Protein AF-0000000067838081 (afdb_homodimer)

Nearest PDB structures (foldseek):
  6z0c-assembly1_A  TM=3.144E-01  e=9.910E+00  Escherichia coli
  6z0c-assembly1_A  TM=3.083E-01  e=7.771E+00  Escherichia coli

Secondary structure (DSSP, 8-state):
--HIIIIIHHHHHHHHHHTHHHHHHHHHHHTHHHHHHHHHTSSSS-HHHHHHHHHHHHHHHHHHHHH-TTHHHHHHHHHHHHHHHHHHH--GGGSTTTTSTT-TTHHHHHHHHHHHHHHHHHHHHHTTSS--/--HIIIIIHHHHHHHHHHTHHHHHHHHHHHTHHHHHHHHTTSSSS-HHHHHHHHHHHHHHHHHHHHH-TTHHHHHHHHHHHHHHHHHHH--GGGSTTTTSTT-TTHHHHHHHHHHHHHHHHHHHHHTTSS--

InterPro domains:
  IPR032808 DoxX family [PF07681] (10-91)

Sequence (264 aa):
MDWLITEGLPLLARVSLVILFPFSALDKIVNWSSALAQAKSSFLPGGPVLLLLAILVEVVTPICIVTGWQDRPAAFVLAGFCVITAILYHRFWLYPRFFFADSEGRPHLWDFLKNFGLAGGLLLIVLGSGAPMDWLITEGLPLLARVSLVILFPFSALDKIVNWSSALAQAKSSFLPGGPVLLLLAILVEVVTPICIVTGWQDRPAAFVLAGFCVITAILYHRFWLYPRFFFADSEGRPHLWDFLKNFGLAGGLLLIVLGSGAP

Foldseek 3Di:
DPCCVPPVVLLVLLCVLQVVLQVVLVCCVVVVVVQLVQLPQFPDPDSPVVNVVSSVLSPPLSVCCNVVPVNLVSLQVLLVVLQVCLVGRLPLVVFPPCPDPPGPSVVSVVSSVVSNVSSVSSVCVNVVVRDD/DPCCVQPVVLLVLLCVLQVVLQVVLVCCVVVVVVQLVQLPQFPDPDSPVVNVVSSVLSPPLSVCCNVVPCNLVSLVVLLVVLQVCLVGRLPLVVFPPCPDPPGPSVVSVVSSVVSNVSSVSSVCVNVPPRDD

Organism: NCBI:txid111831

Solvent-accessible surface area (backbone atoms only — not comparable to full-atom values): 12833 Å² total; per-residue (Å²): 128,61,60,53,67,65,46,46,49,50,48,49,18,44,41,32,42,38,54,46,35,47,53,50,31,50,43,40,64,76,40,38,70,63,42,41,53,55,35,50,68,30,93,56,83,54,22,68,58,52,47,52,50,49,35,48,52,29,50,50,28,41,54,23,42,62,70,57,55,64,23,38,65,27,23,47,51,52,21,49,48,30,48,50,50,22,64,52,72,22,57,22,86,79,30,91,51,27,83,42,89,91,31,87,16,26,62,23,42,53,50,26,37,47,24,35,16,46,22,11,27,25,42,33,41,47,72,52,18,54,66,122,129,61,60,53,68,70,46,46,47,48,48,50,20,45,41,32,42,36,55,46,34,47,52,49,30,49,43,40,65,75,40,38,69,62,42,42,53,54,36,51,67,28,94,56,82,54,22,68,59,53,47,51,48,49,35,48,51,30,49,50,29,43,53,23,42,61,70,57,54,62,23,39,65,26,24,48,52,51,22,49,48,29,48,50,50,22,66,53,74,22,57,22,87,81,30,92,51,27,83,42,87,92,31,87,15,26,63,23,43,52,51,26,36,48,24,36,15,43,22,10,28,26,41,32,42,47,72,52,22,54,70,127

pLDDT: mean 91.52, std 10.52, range [36.28, 98.81]

Structure (mmCIF, N/CA/C/O backbone):
data_AF-0000000067838081-model_v1
#
loop_
_entity.id
_entity.type
_entity.pdbx_description
1 polymer 'DoxX family protein'
#
loop_
_atom_site.group_PDB
_atom_site.id
_atom_site.type_symbol
_atom_site.label_atom_id
_atom_site.label_alt_id
_atom_site.label_comp_id
_atom_site.label_asym_id
_atom_site.label_entity_id
_atom_site.label_seq_id
_atom_site.pdbx_PDB_ins_code
_atom_site.Cartn_x
_atom_site.Cartn_y
_atom_site.Cartn_z
_atom_site.occupancy
_atom_site.B_iso_or_equiv
_atom_site.auth_seq_id
_atom_site.auth_comp_id
_atom_site.auth_asym_id
_atom_site.auth_atom_id
_atom_site.pdbx_PDB_model_num
ATOM 1 N N . MET A 1 1 ? -11.109 18.016 23.531 1 55.81 1 MET A N 1
ATOM 2 C CA . MET A 1 1 ? -10.836 17.438 22.219 1 55.81 1 MET A CA 1
ATOM 3 C C . MET A 1 1 ? -10.766 15.922 22.297 1 55.81 1 MET A C 1
ATOM 5 O O . MET A 1 1 ? -10.227 15.367 23.25 1 55.81 1 MET A O 1
ATOM 9 N N . ASP A 1 2 ? -11.688 15.141 21.594 1 79.94 2 ASP A N 1
ATOM 10 C CA . ASP A 1 2 ? -11.906 13.703 21.688 1 79.94 2 ASP A CA 1
ATOM 11 C C . ASP A 1 2 ? -10.617 12.93 21.422 1 79.94 2 ASP A C 1
ATOM 13 O O . ASP A 1 2 ? -9.938 13.18 20.422 1 79.94 2 ASP A O 1
ATOM 17 N N . TRP A 1 3 ? -10.102 12.508 22.641 1 87.19 3 TRP A N 1
ATOM 18 C CA . TRP A 1 3 ? -8.867 11.727 22.641 1 87.19 3 TRP A CA 1
ATOM 19 C C . TRP A 1 3 ? -8.789 10.82 21.422 1 87.19 3 TRP A C 1
ATOM 21 O O . TRP A 1 3 ? -7.699 10.547 20.922 1 87.19 3 TRP A O 1
ATOM 31 N N . LEU A 1 4 ? -9.883 10.398 20.984 1 82.94 4 LEU A N 1
ATOM 32 C CA . LEU A 1 4 ? -9.938 9.484 19.859 1 82.94 4 LEU A CA 1
ATOM 33 C C . LEU A 1 4 ? -9.445 10.164 18.578 1 82.94 4 LEU A C 1
ATOM 35 O O . LEU A 1 4 ? -8.68 9.578 17.812 1 82.94 4 LEU A O 1
ATOM 39 N N . ILE A 1 5 ? -9.781 11.375 18.406 1 81.62 5 ILE A N 1
ATOM 40 C CA . ILE A 1 5 ? -9.477 12.055 17.156 1 81.62 5 ILE A CA 1
ATOM 41 C C . ILE A 1 5 ? -8.07 12.641 17.219 1 81.62 5 ILE A C 1
ATOM 43 O O . ILE A 1 5 ? -7.352 12.648 16.219 1 81.62 5 ILE A O 1
ATOM 47 N N . THR A 1 6 ? -7.672 12.953 18.375 1 85.06 6 THR A N 1
ATOM 48 C CA . THR A 1 6 ? -6.41 13.68 18.469 1 85.06 6 THR A CA 1
ATOM 49 C C . THR A 1 6 ? -5.242 12.711 18.641 1 85.06 6 THR A C 1
ATOM 51 O O . THR A 1 6 ? -4.117 13.016 18.25 1 85.06 6 THR A O 1
ATOM 54 N N . GLU A 1 7 ? -5.543 11.625 19.172 1 88.5 7 GLU A N 1
ATOM 55 C CA . GLU A 1 7 ? -4.457 10.695 19.453 1 88.5 7 GLU A CA 1
ATOM 56 C C . GLU A 1 7 ? -4.73 9.328 18.828 1 88.5 7 GLU A C 1
ATOM 58 O O . GLU A 1 7 ? -3.869 8.766 18.156 1 88.5 7 GLU A O 1
ATOM 63 N N . GLY A 1 8 ? -5.844 8.828 19.078 1 92.62 8 GLY A N 1
ATOM 64 C CA . GLY A 1 8 ? -6.188 7.48 18.672 1 92.62 8 GLY A CA 1
ATOM 65 C C . GLY A 1 8 ? -6.137 7.285 17.156 1 92.62 8 GLY A C 1
ATOM 66 O O . GLY A 1 8 ? -5.465 6.375 16.672 1 92.62 8 GLY A O 1
ATOM 67 N N . LEU A 1 9 ? -6.777 8.141 16.406 1 92.5 9 LEU A N 1
ATOM 68 C CA . LEU A 1 9 ? -6.883 7.988 14.961 1 92.5 9 LEU A CA 1
ATOM 69 C C . LEU A 1 9 ? -5.531 8.203 14.289 1 92.5 9 LEU A C 1
ATOM 71 O O . LEU A 1 9 ? -5.152 7.449 13.391 1 92.5 9 LEU A O 1
ATOM 75 N N . PRO A 1 10 ? -4.785 9.227 14.75 1 93.06 10 PRO A N 1
ATOM 76 C CA . PRO A 1 10 ? -3.443 9.359 14.18 1 93.06 10 PRO A CA 1
ATOM 77 C C . PRO A 1 10 ? -2.566 8.133 14.445 1 93.06 10 PRO A C 1
ATOM 79 O O . PRO A 1 10 ? -1.821 7.703 13.555 1 93.06 10 PRO A O 1
ATOM 82 N N . LEU A 1 11 ? -2.703 7.617 15.594 1 94.69 11 LEU A N 1
ATOM 83 C CA . LEU A 1 11 ? -1.933 6.422 15.914 1 94.69 11 LEU A CA 1
ATOM 84 C C . LEU A 1 11 ? -2.383 5.242 15.062 1 94.69 11 LEU A C 1
ATOM 86 O O . LEU A 1 11 ? -1.552 4.48 14.562 1 94.69 11 LEU A O 1
ATOM 90 N N . LEU A 1 12 ? -3.631 5.117 14.938 1 96.12 12 LEU A N 1
ATOM 91 C CA . LEU A 1 12 ? -4.168 4.055 14.094 1 96.12 12 LEU A CA 1
ATOM 92 C C . LEU A 1 12 ? -3.67 4.191 12.656 1 96.12 12 LEU A C 1
ATOM 94 O O . LEU A 1 12 ? -3.32 3.195 12.023 1 96.12 12 LEU A O 1
ATOM 98 N N . ALA A 1 13 ? -3.637 5.375 12.156 1 96.56 13 ALA A N 1
ATOM 99 C CA . ALA A 1 13 ? -3.166 5.629 10.797 1 96.56 13 ALA A CA 1
ATOM 100 C C . ALA A 1 13 ? -1.699 5.238 10.641 1 96.56 13 ALA A C 1
ATOM 102 O O . ALA A 1 13 ? -1.331 4.562 9.68 1 96.56 13 ALA A O 1
ATOM 103 N N . ARG A 1 14 ? -0.942 5.602 11.594 1 97.06 14 ARG A N 1
ATOM 104 C CA . ARG A 1 14 ? 0.49 5.332 11.539 1 97.06 14 ARG A CA 1
ATOM 105 C C . ARG A 1 14 ? 0.767 3.834 11.648 1 97.06 14 ARG A C 1
ATOM 107 O O . ARG A 1 14 ? 1.566 3.287 10.891 1 97.06 14 ARG A O 1
ATOM 114 N N . VAL A 1 15 ? 0.106 3.174 12.57 1 97.81 15 VAL A N 1
ATOM 115 C CA . VAL A 1 15 ? 0.3 1.738 12.758 1 97.81 15 VAL A CA 1
ATOM 116 C C . VAL A 1 15 ? -0.139 0.994 11.5 1 97.81 15 VAL A C 1
ATOM 118 O O . VAL A 1 15 ? 0.576 0.117 11.008 1 97.81 15 VAL A O 1
ATOM 121 N N . SER A 1 16 ? -1.297 1.344 11.023 1 98 16 SER A N 1
ATOM 122 C CA . SER A 1 16 ? -1.803 0.704 9.812 1 98 16 SER A CA 1
ATOM 123 C C . SER A 1 16 ? -0.836 0.883 8.648 1 98 16 SER A C 1
ATOM 125 O O . SER A 1 16 ? -0.593 -0.056 7.887 1 98 16 SER A O 1
ATOM 127 N N . LEU A 1 17 ? -0.275 2.023 8.516 1 97.94 17 LEU A N 1
ATOM 128 C CA . LEU A 1 17 ? 0.592 2.377 7.395 1 97.94 17 LEU A CA 1
ATOM 129 C C . LEU A 1 17 ? 1.863 1.535 7.406 1 97.94 17 LEU A C 1
ATOM 131 O O . LEU A 1 17 ? 2.4 1.2 6.352 1 97.94 17 LEU A O 1
ATOM 135 N N . VAL A 1 18 ? 2.318 1.152 8.625 1 98.62 18 VAL A N 1
ATOM 136 C CA . VAL A 1 18 ? 3.668 0.598 8.625 1 98.62 18 VAL A CA 1
ATOM 137 C C . VAL A 1 18 ? 3.635 -0.843 9.133 1 98.62 18 VAL A C 1
ATOM 139 O O . VAL A 1 18 ? 4.668 -1.519 9.164 1 98.62 18 VAL A O 1
ATOM 142 N N . ILE A 1 19 ? 2.518 -1.409 9.492 1 97.44 19 ILE A N 1
ATOM 143 C CA . ILE A 1 19 ? 2.412 -2.697 10.172 1 97.44 19 ILE A CA 1
ATOM 144 C C . ILE A 1 19 ? 2.92 -3.807 9.25 1 97.44 19 ILE A C 1
ATOM 146 O O . ILE A 1 19 ? 3.387 -4.848 9.719 1 97.44 19 ILE A O 1
ATOM 150 N N . LEU A 1 20 ? 2.877 -3.662 7.953 1 97.19 20 LEU A N 1
ATOM 151 C CA . LEU A 1 20 ? 3.271 -4.719 7.027 1 97.19 20 LEU A CA 1
ATOM 152 C C . LEU A 1 20 ? 4.781 -4.934 7.062 1 97.19 20 LEU A C 1
ATOM 154 O O . LEU A 1 20 ? 5.266 -6.027 6.746 1 97.19 20 LEU A O 1
ATOM 158 N N . PHE A 1 21 ? 5.484 -3.926 7.453 1 98.5 21 PHE A N 1
ATOM 159 C CA . PHE A 1 21 ? 6.934 -3.979 7.285 1 98.5 21 PHE A CA 1
ATOM 160 C C . PHE A 1 21 ? 7.562 -4.922 8.305 1 98.5 21 PHE A C 1
ATOM 162 O O . PHE A 1 21 ? 8.406 -5.746 7.953 1 98.5 21 PHE A O 1
ATOM 169 N N . PRO A 1 22 ? 7.152 -4.883 9.602 1 97.69 22 PRO A N 1
ATOM 170 C CA . PRO A 1 22 ? 7.676 -5.906 10.508 1 97.69 22 PRO A CA 1
ATOM 171 C C . PRO A 1 22 ? 7.312 -7.324 10.07 1 97.69 22 PRO A C 1
ATOM 173 O O . PRO A 1 22 ? 8.094 -8.258 10.273 1 97.69 22 PRO A O 1
ATOM 176 N N . PHE A 1 23 ? 6.18 -7.574 9.508 1 95 23 PHE A N 1
ATOM 177 C CA . PHE A 1 23 ? 5.809 -8.883 8.977 1 95 23 PHE A CA 1
ATOM 178 C C . PHE A 1 23 ? 6.688 -9.25 7.785 1 95 23 PHE A C 1
ATOM 180 O O . PHE A 1 23 ? 7.051 -10.414 7.617 1 95 23 PHE A O 1
ATOM 187 N N . SER A 1 24 ? 6.938 -8.281 6.949 1 95.62 24 SER A N 1
ATOM 188 C CA . SER A 1 24 ? 7.836 -8.5 5.82 1 95.62 24 SER A CA 1
ATOM 189 C C . SER A 1 24 ? 9.227 -8.906 6.293 1 95.62 24 SER A C 1
ATOM 191 O O . SER A 1 24 ? 9.836 -9.812 5.727 1 95.62 24 SER A O 1
ATOM 193 N N . ALA A 1 25 ? 9.703 -8.219 7.305 1 97 25 ALA A N 1
ATOM 194 C CA . ALA A 1 25 ? 11 -8.57 7.875 1 97 25 ALA A CA 1
ATOM 195 C C . ALA A 1 25 ? 10.984 -10 8.422 1 97 25 ALA A C 1
ATOM 197 O O . ALA A 1 25 ? 11.914 -10.773 8.172 1 97 25 ALA A O 1
ATOM 198 N N . LEU A 1 26 ? 9.953 -10.328 9.156 1 94.81 26 LEU A N 1
ATOM 199 C CA . LEU A 1 26 ? 9.82 -11.68 9.695 1 94.81 26 LEU A CA 1
ATOM 200 C C . LEU A 1 26 ? 9.781 -12.711 8.57 1 94.81 26 LEU A C 1
ATOM 202 O O . LEU A 1 26 ? 10.398 -13.773 8.672 1 94.81 26 LEU A O 1
ATOM 206 N N . ASP A 1 27 ? 9.07 -12.406 7.535 1 93.5 27 ASP A N 1
ATOM 207 C CA . ASP A 1 27 ? 8.977 -13.297 6.379 1 93.5 27 ASP A CA 1
ATOM 208 C C . ASP A 1 27 ? 10.352 -13.539 5.762 1 93.5 27 ASP A C 1
ATOM 210 O O . ASP A 1 27 ? 10.664 -14.656 5.344 1 93.5 27 ASP A O 1
ATOM 214 N N . LYS A 1 28 ? 11.148 -12.508 5.664 1 94.62 28 LYS A N 1
ATOM 215 C CA . LYS A 1 28 ? 12.492 -12.641 5.105 1 94.62 28 LYS A CA 1
ATOM 216 C C . LYS A 1 28 ? 13.359 -13.547 5.973 1 94.62 28 LYS A C 1
ATOM 218 O O . LYS A 1 28 ? 14.188 -14.297 5.457 1 94.62 28 LYS A O 1
ATOM 223 N N . ILE A 1 29 ? 13.062 -13.539 7.262 1 94.5 29 ILE A N 1
ATOM 224 C CA . ILE A 1 29 ? 13.836 -14.352 8.188 1 94.5 29 ILE A CA 1
ATOM 225 C C . ILE A 1 29 ? 13.375 -15.805 8.109 1 94.5 29 ILE A C 1
ATOM 227 O O . ILE A 1 29 ? 14.203 -16.719 8.047 1 94.5 29 ILE A O 1
ATOM 231 N N . VAL A 1 30 ? 12.094 -16 8.031 1 91.31 30 VAL A N 1
ATOM 232 C CA . VAL A 1 30 ? 11.516 -17.344 8.023 1 91.31 30 VAL A CA 1
ATOM 233 C C . VAL A 1 30 ? 11.734 -18 6.66 1 91.31 30 VAL A C 1
ATOM 235 O O . VAL A 1 30 ? 12 -19.203 6.57 1 91.31 30 VAL A O 1
ATOM 238 N N . ASN A 1 31 ? 11.547 -17.25 5.633 1 92.56 31 ASN A N 1
ATOM 239 C CA . ASN A 1 31 ? 11.742 -17.703 4.262 1 92.56 31 ASN A CA 1
ATOM 240 C C . ASN A 1 31 ? 13.031 -17.141 3.658 1 92.56 31 ASN A C 1
ATOM 242 O O . ASN A 1 31 ? 13.008 -16.578 2.564 1 92.56 31 ASN A O 1
ATOM 246 N N . TRP A 1 32 ? 14.086 -17.469 4.289 1 93.75 32 TRP A N 1
ATOM 247 C CA . TRP A 1 32 ? 15.391 -16.875 3.992 1 93.75 32 TRP A CA 1
ATOM 248 C C . TRP A 1 32 ? 15.828 -17.203 2.568 1 93.75 32 TRP A C 1
ATOM 250 O O . TRP A 1 32 ? 16.281 -16.312 1.837 1 93.75 32 TRP A O 1
ATOM 260 N N . SER A 1 33 ? 15.68 -18.469 2.186 1 93.44 33 SER A N 1
ATOM 261 C CA . SER A 1 33 ? 16.156 -18.906 0.874 1 93.44 33 SER A CA 1
ATOM 262 C C . SER A 1 33 ? 15.438 -18.156 -0.245 1 93.44 33 SER A C 1
ATOM 264 O O . SER A 1 33 ? 16.062 -17.688 -1.193 1 93.44 33 SER A O 1
ATOM 266 N N . SER A 1 34 ? 14.164 -18.047 -0.096 1 91.81 34 SER A N 1
ATOM 267 C CA . SER A 1 34 ? 13.391 -17.328 -1.092 1 91.81 34 SER A CA 1
ATOM 268 C C . SER A 1 34 ? 13.727 -15.836 -1.081 1 91.81 34 SER A C 1
ATOM 270 O O . SER A 1 34 ? 13.844 -15.211 -2.137 1 91.81 34 SER A O 1
ATOM 272 N N . ALA A 1 35 ? 13.898 -15.273 0.072 1 93.12 35 ALA A N 1
ATOM 273 C CA . ALA A 1 35 ? 14.25 -13.859 0.205 1 93.12 35 ALA A CA 1
ATOM 274 C C . ALA A 1 35 ? 15.633 -13.586 -0.387 1 93.12 35 ALA A C 1
ATOM 276 O O . ALA A 1 35 ? 15.828 -12.578 -1.066 1 93.12 35 ALA A O 1
ATOM 277 N N . LEU A 1 36 ? 16.469 -14.516 -0.098 1 94.56 36 LEU A N 1
ATOM 278 C CA . LEU A 1 36 ? 17.812 -14.367 -0.623 1 94.56 36 LEU A CA 1
ATOM 279 C C . LEU A 1 36 ? 17.828 -14.445 -2.146 1 94.56 36 LEU A C 1
ATOM 281 O O . LEU A 1 36 ? 18.547 -13.695 -2.807 1 94.56 36 LEU A O 1
ATOM 285 N N . ALA A 1 37 ? 17.094 -15.336 -2.699 1 93.38 37 ALA A N 1
ATOM 286 C CA . ALA A 1 37 ? 16.984 -15.445 -4.152 1 93.38 37 ALA A CA 1
ATOM 287 C C . ALA A 1 37 ? 16.469 -14.141 -4.762 1 93.38 37 ALA A C 1
ATOM 289 O O . ALA A 1 37 ? 16.969 -13.695 -5.797 1 93.38 37 ALA A O 1
ATOM 290 N N . GLN A 1 38 ? 15.508 -13.555 -4.145 1 90.94 38 GLN A N 1
ATOM 291 C CA . GLN A 1 38 ? 14.992 -12.281 -4.625 1 90.94 38 GLN A CA 1
ATOM 292 C C . GLN A 1 38 ? 16.047 -11.188 -4.516 1 90.94 38 GLN A C 1
ATOM 294 O O . GLN A 1 38 ? 16.234 -10.391 -5.441 1 90.94 38 GLN A O 1
ATOM 299 N N . ALA A 1 39 ? 16.719 -11.117 -3.439 1 93.25 39 ALA A N 1
ATOM 300 C CA . ALA A 1 39 ? 17.75 -10.109 -3.236 1 93.25 39 ALA A CA 1
ATOM 301 C C . ALA A 1 39 ? 18.844 -10.227 -4.293 1 93.25 39 ALA A C 1
ATOM 303 O O . ALA A 1 39 ? 19.406 -9.211 -4.734 1 93.25 39 ALA A O 1
ATOM 304 N N . LYS A 1 40 ? 19.062 -11.391 -4.703 1 93.44 40 LYS A N 1
ATOM 305 C CA . LYS A 1 40 ? 20.125 -11.648 -5.676 1 93.44 40 LYS A CA 1
ATOM 306 C C . LYS A 1 40 ? 19.641 -11.383 -7.098 1 93.44 40 LYS A C 1
ATOM 308 O O . LYS A 1 40 ? 20.438 -11.352 -8.039 1 93.44 40 LYS A O 1
ATOM 313 N N . SER A 1 41 ? 18.375 -11.203 -7.211 1 90.06 41 SER A N 1
ATOM 314 C CA . SER A 1 41 ? 17.812 -11.086 -8.547 1 90.06 41 SER A CA 1
ATOM 315 C C . SER A 1 41 ? 17.984 -9.68 -9.102 1 90.06 41 SER A C 1
ATOM 317 O O . SER A 1 41 ? 17.766 -9.438 -10.297 1 90.06 41 SER A O 1
ATOM 319 N N . SER A 1 42 ? 18.375 -8.766 -8.227 1 87.19 42 SER A N 1
ATOM 320 C CA . SER A 1 42 ? 18.562 -7.395 -8.688 1 87.19 42 SER A CA 1
ATOM 321 C C . SER A 1 42 ? 19.953 -7.191 -9.289 1 87.19 42 SER A C 1
ATOM 323 O O . SER A 1 42 ? 20.797 -8.086 -9.219 1 87.19 42 SER A O 1
ATOM 325 N N . PHE A 1 43 ? 20.125 -5.973 -9.891 1 86.19 43 PHE A N 1
ATOM 326 C CA . PHE A 1 43 ? 21.391 -5.668 -10.516 1 86.19 43 PHE A CA 1
ATOM 327 C C . PHE A 1 43 ? 22.422 -5.246 -9.477 1 86.19 43 PHE A C 1
ATOM 329 O O . PHE A 1 43 ? 23.625 -5.168 -9.773 1 86.19 43 PHE A O 1
ATOM 336 N N . LEU A 1 44 ? 21.969 -5.008 -8.281 1 88.94 44 LEU A N 1
ATOM 337 C CA . LEU A 1 44 ? 22.906 -4.629 -7.223 1 88.94 44 LEU A CA 1
ATOM 338 C C . LEU A 1 44 ? 23.578 -5.859 -6.637 1 88.94 44 LEU A C 1
ATOM 340 O O . LEU A 1 44 ? 22.922 -6.859 -6.344 1 88.94 44 LEU A O 1
ATOM 344 N N . PRO A 1 45 ? 24.891 -5.723 -6.508 1 88.62 45 PRO A N 1
ATOM 345 C CA . PRO A 1 45 ? 25.594 -6.844 -5.879 1 88.62 45 PRO A CA 1
ATOM 346 C C . PRO A 1 45 ? 25.391 -6.902 -4.367 1 88.62 45 PRO A C 1
ATOM 348 O O . PRO A 1 45 ? 24.906 -5.938 -3.771 1 88.62 45 PRO A O 1
ATOM 351 N N . GLY A 1 46 ? 25.609 -8.195 -3.781 1 90.5 46 GLY A N 1
ATOM 352 C CA . GLY A 1 46 ? 25.547 -8.344 -2.336 1 90.5 46 GLY A CA 1
ATOM 353 C C . GLY A 1 46 ? 24.156 -8.688 -1.829 1 90.5 46 GLY A C 1
ATOM 354 O O . GLY A 1 46 ? 23.641 -8.031 -0.925 1 90.5 46 GLY A O 1
ATOM 355 N N . GLY A 1 47 ? 23.641 -9.664 -2.291 1 89.81 47 GLY A N 1
ATOM 356 C CA . GLY A 1 47 ? 22.297 -10.102 -1.941 1 89.81 47 GLY A CA 1
ATOM 357 C C . GLY A 1 47 ? 22.078 -10.219 -0.444 1 89.81 47 GLY A C 1
ATOM 358 O O . GLY A 1 47 ? 21.141 -9.633 0.101 1 89.81 47 GLY A O 1
ATOM 359 N N . PRO A 1 48 ? 23.047 -10.82 0.24 1 92 48 PRO A N 1
ATOM 360 C CA . PRO A 1 48 ? 22.859 -10.984 1.684 1 92 48 PRO A CA 1
ATOM 361 C C . PRO A 1 48 ? 22.875 -9.656 2.436 1 92 48 PRO A C 1
ATOM 363 O O . PRO A 1 48 ? 22.094 -9.461 3.369 1 92 48 PRO A O 1
ATOM 366 N N . VAL A 1 49 ? 23.75 -8.805 2.006 1 94.38 49 VAL A N 1
ATOM 367 C CA . VAL A 1 49 ? 23.844 -7.5 2.66 1 94.38 49 VAL A CA 1
ATOM 368 C C . VAL A 1 49 ? 22.562 -6.699 2.406 1 94.38 49 VAL A C 1
ATOM 370 O O . VAL A 1 49 ? 22.031 -6.066 3.318 1 94.38 49 VAL A O 1
ATOM 373 N N . LEU A 1 50 ? 22.094 -6.762 1.178 1 95.31 50 LEU A N 1
ATOM 374 C CA . LEU A 1 50 ? 20.859 -6.07 0.837 1 95.31 50 LEU A CA 1
ATOM 375 C C . LEU A 1 50 ? 19.688 -6.605 1.661 1 95.31 50 LEU A C 1
ATOM 377 O O . LEU A 1 50 ? 18.844 -5.836 2.113 1 95.31 50 LEU A O 1
ATOM 381 N N . LEU A 1 51 ? 19.688 -7.871 1.778 1 96.25 51 LEU A N 1
ATOM 382 C CA . LEU A 1 51 ? 18.625 -8.516 2.535 1 96.25 51 LEU A CA 1
ATOM 383 C C . LEU A 1 51 ? 18.672 -8.109 4.004 1 96.25 51 LEU A C 1
ATOM 385 O O . LEU A 1 51 ? 17.641 -7.785 4.594 1 96.25 51 LEU A O 1
ATOM 389 N N . LEU A 1 52 ? 19.844 -8.031 4.621 1 96.94 52 LEU A N 1
ATOM 390 C CA . LEU A 1 52 ? 20 -7.625 6.016 1 96.94 52 LEU A CA 1
ATOM 391 C C . LEU A 1 52 ? 19.609 -6.16 6.203 1 96.94 52 LEU A C 1
ATOM 393 O O . LEU A 1 52 ? 19 -5.797 7.207 1 96.94 52 LEU A O 1
ATOM 397 N N . LEU A 1 53 ? 20.016 -5.398 5.246 1 96.94 53 LEU A N 1
ATOM 398 C CA . LEU A 1 53 ? 19.656 -3.984 5.293 1 96.94 53 LEU A CA 1
ATOM 399 C C . LEU A 1 53 ? 18.141 -3.809 5.215 1 96.94 53 LEU A C 1
ATOM 401 O O . LEU A 1 53 ? 17.578 -2.961 5.906 1 96.94 53 LEU A O 1
ATOM 405 N N . ALA A 1 54 ? 17.547 -4.566 4.359 1 97.88 54 ALA A N 1
ATOM 406 C CA . ALA A 1 54 ? 16.094 -4.516 4.238 1 97.88 54 ALA A CA 1
ATOM 407 C C . ALA A 1 54 ? 15.43 -4.859 5.566 1 97.88 54 ALA A C 1
ATOM 409 O O . ALA A 1 54 ? 14.523 -4.148 6.012 1 97.88 54 ALA A O 1
ATOM 410 N N . ILE A 1 55 ? 15.867 -5.891 6.172 1 98.31 55 ILE A N 1
ATOM 411 C CA . ILE A 1 55 ? 15.305 -6.336 7.441 1 98.31 55 ILE A CA 1
ATOM 412 C C . ILE A 1 55 ? 15.477 -5.246 8.492 1 98.31 55 ILE A C 1
ATOM 414 O O . ILE A 1 55 ? 14.547 -4.93 9.234 1 98.31 55 ILE A O 1
ATOM 418 N N . LEU A 1 56 ? 16.625 -4.613 8.492 1 98.5 56 LEU A N 1
ATOM 419 C CA . LEU A 1 56 ? 16.906 -3.559 9.461 1 98.5 56 LEU A CA 1
ATOM 420 C C . LEU A 1 56 ? 15.969 -2.373 9.266 1 98.5 56 LEU A C 1
ATOM 422 O O . LEU A 1 56 ? 15.383 -1.877 10.227 1 98.5 56 LEU A O 1
ATOM 426 N N . VAL A 1 57 ? 15.828 -1.931 8.102 1 98.69 57 VAL A N 1
ATOM 427 C CA . VAL A 1 57 ? 14.977 -0.792 7.785 1 98.69 57 VAL A CA 1
ATOM 428 C C . VAL A 1 57 ? 13.531 -1.115 8.156 1 98.69 57 VAL A C 1
ATOM 430 O O . VAL A 1 57 ? 12.836 -0.288 8.75 1 98.69 57 VAL A O 1
ATOM 433 N N . GLU A 1 58 ? 13.164 -2.318 7.84 1 98.69 58 GLU A N 1
ATOM 434 C CA . GLU A 1 58 ? 11.773 -2.723 8.008 1 98.69 58 GLU A CA 1
ATOM 435 C C . GLU A 1 58 ? 11.422 -2.906 9.484 1 98.69 58 GLU A C 1
ATOM 437 O O . GLU A 1 58 ? 10.25 -2.9 9.852 1 98.69 58 GLU A O 1
ATOM 442 N N . VAL A 1 59 ? 12.383 -3.066 10.297 1 98.44 59 VAL A N 1
ATOM 443 C CA . VAL A 1 59 ? 12.133 -3.244 11.727 1 98.44 59 VAL A CA 1
ATOM 444 C C . VAL A 1 59 ? 12.273 -1.904 12.445 1 98.44 59 VAL A C 1
ATOM 446 O O . VAL A 1 59 ? 11.414 -1.532 13.25 1 98.44 59 VAL A O 1
ATOM 449 N N . VAL A 1 60 ? 13.188 -1.111 12.102 1 98.69 60 VAL A N 1
ATOM 450 C CA . VAL A 1 60 ? 13.562 0.08 12.852 1 98.69 60 VAL A CA 1
ATOM 451 C C . VAL A 1 60 ? 12.617 1.229 12.508 1 98.69 60 VAL A C 1
ATOM 453 O O . VAL A 1 60 ? 12.086 1.894 13.398 1 98.69 60 VAL A O 1
ATOM 456 N N . THR A 1 61 ? 12.414 1.415 11.258 1 98.75 61 THR A N 1
ATOM 457 C CA . THR A 1 61 ? 11.695 2.613 10.844 1 98.75 61 THR A CA 1
ATOM 458 C C . THR A 1 61 ? 10.25 2.562 11.32 1 98.75 61 THR A C 1
ATOM 460 O O . THR A 1 61 ? 9.703 3.568 11.781 1 98.75 61 THR A O 1
ATOM 463 N N . PRO A 1 62 ? 9.578 1.42 11.266 1 98.69 62 PRO A N 1
ATOM 464 C CA . PRO A 1 62 ? 8.211 1.39 11.781 1 98.69 62 PRO A CA 1
ATOM 465 C C . PRO A 1 62 ? 8.133 1.719 13.266 1 98.69 62 PRO A C 1
ATOM 467 O O . PRO A 1 62 ? 7.199 2.391 13.711 1 98.69 62 PRO A O 1
ATOM 470 N N . ILE A 1 63 ? 9.047 1.303 14.031 1 98.31 63 ILE A N 1
ATOM 471 C CA . ILE A 1 63 ? 9.094 1.602 15.461 1 98.31 63 ILE A CA 1
ATOM 472 C C . ILE A 1 63 ? 9.211 3.109 15.664 1 98.31 63 ILE A C 1
ATOM 474 O O . ILE A 1 63 ? 8.484 3.691 16.469 1 98.31 63 ILE A O 1
ATOM 478 N N . CYS A 1 64 ? 10.07 3.73 14.922 1 98.19 64 CYS A N 1
ATOM 479 C CA . CYS A 1 64 ? 10.25 5.176 15.008 1 98.19 64 CYS A CA 1
ATOM 480 C C . CYS A 1 64 ? 8.977 5.914 14.625 1 98.19 64 CYS A C 1
ATOM 482 O O . CYS A 1 64 ? 8.586 6.871 15.289 1 98.19 64 CYS A O 1
ATOM 484 N N . ILE A 1 65 ? 8.312 5.477 13.609 1 97.5 65 ILE A N 1
ATOM 485 C CA . ILE A 1 65 ? 7.141 6.148 13.07 1 97.5 65 ILE A CA 1
ATOM 486 C C . ILE A 1 65 ? 5.977 6.031 14.047 1 97.5 65 ILE A C 1
ATOM 488 O O . ILE A 1 65 ? 5.305 7.023 14.344 1 97.5 65 ILE A O 1
ATOM 492 N N . VAL A 1 66 ? 5.781 4.871 14.625 1 97.06 66 VAL A N 1
ATOM 493 C CA . VAL A 1 66 ? 4.648 4.637 15.516 1 97.06 66 VAL A CA 1
ATOM 494 C C . VAL A 1 66 ? 4.883 5.352 16.844 1 97.06 66 VAL A C 1
ATOM 496 O O . VAL A 1 66 ? 3.943 5.891 17.438 1 97.06 66 VAL A O 1
ATOM 499 N N . THR A 1 67 ? 6.133 5.457 17.312 1 96.19 67 THR A N 1
ATOM 500 C CA . THR A 1 67 ? 6.43 6.082 18.594 1 96.19 67 THR A CA 1
ATOM 501 C C . THR A 1 67 ? 6.539 7.594 18.453 1 96.19 67 THR A C 1
ATOM 503 O O . THR A 1 67 ? 6.504 8.328 19.438 1 96.19 67 THR A O 1
ATOM 506 N N . GLY A 1 68 ? 6.777 8.055 17.281 1 93.81 68 GLY A N 1
ATOM 507 C CA . GLY A 1 68 ? 6.922 9.477 17.047 1 93.81 68 GLY A CA 1
ATOM 508 C C . GLY A 1 68 ? 8.344 9.977 17.219 1 93.81 68 GLY A C 1
ATOM 509 O O . GLY A 1 68 ? 8.641 11.148 16.969 1 93.81 68 GLY A O 1
ATOM 510 N N . TRP A 1 69 ? 9.172 9.023 17.609 1 95.56 69 TRP A N 1
ATOM 511 C CA . TRP A 1 69 ? 10.586 9.375 17.734 1 95.56 69 TRP A CA 1
ATOM 512 C C . TRP A 1 69 ? 11.273 9.383 16.375 1 95.56 69 TRP A C 1
ATOM 514 O O . TRP A 1 69 ? 11.477 8.328 15.773 1 95.56 69 TRP A O 1
ATOM 524 N N . GLN A 1 70 ? 11.695 10.633 15.891 1 96.69 70 GLN A N 1
ATOM 525 C CA . GLN A 1 70 ? 12.32 10.812 14.586 1 96.69 70 GLN A CA 1
ATOM 526 C C . GLN A 1 70 ? 11.453 10.219 13.477 1 96.69 70 GLN A C 1
ATOM 528 O O . GLN A 1 70 ? 11.953 9.516 12.602 1 96.69 70 GLN A O 1
ATOM 533 N N . ASP A 1 71 ? 10.188 10.422 13.562 1 96.62 71 ASP A N 1
ATOM 534 C CA . ASP A 1 71 ? 9.234 9.805 12.641 1 96.62 71 ASP A CA 1
ATOM 535 C C . ASP A 1 71 ? 9.422 10.328 11.219 1 96.62 71 ASP A C 1
ATOM 537 O O . ASP A 1 71 ? 9.336 9.57 10.25 1 96.62 71 ASP A O 1
ATOM 541 N N . ARG A 1 72 ? 9.781 11.617 11.086 1 96.38 72 ARG A N 1
ATOM 542 C CA . ARG A 1 72 ? 9.875 12.18 9.742 1 96.38 72 ARG A CA 1
ATOM 543 C C . ARG A 1 72 ? 11.078 11.625 9 1 96.38 72 ARG A C 1
ATOM 545 O O . ARG A 1 72 ? 10.945 11.133 7.875 1 96.38 72 ARG A O 1
ATOM 552 N N . PRO A 1 73 ? 12.273 11.609 9.617 1 97.56 73 PRO A N 1
ATOM 553 C CA . PRO A 1 73 ? 13.398 10.977 8.93 1 97.56 73 PRO A CA 1
ATOM 554 C C . PRO A 1 73 ? 13.18 9.484 8.688 1 97.56 73 PRO A C 1
ATOM 556 O O . PRO A 1 73 ? 13.578 8.961 7.645 1 97.56 73 PRO A O 1
ATOM 559 N N . ALA A 1 74 ? 12.594 8.797 9.609 1 98.38 74 ALA A N 1
ATOM 560 C CA . ALA A 1 74 ? 12.305 7.375 9.438 1 98.38 74 ALA A CA 1
ATOM 561 C C . ALA A 1 74 ? 11.344 7.148 8.273 1 98.38 74 ALA A C 1
ATOM 563 O O . ALA A 1 74 ? 11.539 6.234 7.469 1 98.38 74 ALA A O 1
ATOM 564 N N . ALA A 1 75 ? 10.359 7.988 8.211 1 98.44 75 ALA A N 1
ATOM 565 C CA . ALA A 1 75 ? 9.398 7.883 7.113 1 98.44 75 ALA A CA 1
ATOM 566 C C . ALA A 1 75 ? 10.078 8.148 5.773 1 98.44 75 ALA A C 1
ATOM 568 O O . ALA A 1 75 ? 9.75 7.504 4.77 1 98.44 75 ALA A O 1
ATOM 569 N N . PHE A 1 76 ? 10.961 9.062 5.746 1 98.06 76 PHE A N 1
ATOM 570 C CA . PHE A 1 76 ? 11.695 9.352 4.52 1 98.06 76 PHE A CA 1
ATOM 571 C C . PHE A 1 76 ? 12.508 8.141 4.074 1 98.06 76 PHE A C 1
ATOM 573 O O . PHE A 1 76 ? 12.492 7.77 2.9 1 98.06 76 PHE A O 1
ATOM 580 N N . VAL A 1 77 ? 13.164 7.508 4.98 1 98.75 77 VAL A N 1
ATOM 581 C CA . VAL A 1 77 ? 13.977 6.332 4.688 1 98.75 77 VAL A CA 1
ATOM 582 C C . VAL A 1 77 ? 13.086 5.191 4.199 1 98.75 77 VAL A C 1
ATOM 584 O O . VAL A 1 77 ? 13.391 4.547 3.189 1 98.75 77 VAL A O 1
ATOM 587 N N . LEU A 1 78 ? 12.008 4.957 4.875 1 98.81 78 LEU A N 1
ATOM 588 C CA . LEU A 1 78 ? 11.117 3.857 4.527 1 98.81 78 LEU A CA 1
ATOM 589 C C . LEU A 1 78 ? 10.438 4.113 3.186 1 98.81 78 LEU A C 1
ATOM 591 O O . LEU A 1 78 ? 10.227 3.182 2.404 1 98.81 78 LEU A O 1
ATOM 595 N N . ALA A 1 79 ? 10.109 5.398 2.934 1 98.62 79 ALA A N 1
ATOM 596 C CA . ALA A 1 79 ? 9.578 5.75 1.616 1 98.62 79 ALA A CA 1
ATOM 597 C C . ALA A 1 79 ? 10.594 5.449 0.52 1 98.62 79 ALA A C 1
ATOM 599 O O . ALA A 1 79 ? 10.25 4.871 -0.514 1 98.62 79 ALA A O 1
ATOM 600 N N . GLY A 1 80 ? 11.812 5.859 0.728 1 98.5 80 GLY A N 1
ATOM 601 C CA . GLY A 1 80 ? 12.883 5.539 -0.211 1 98.5 80 GLY A CA 1
ATOM 602 C C . GLY A 1 80 ? 13.055 4.047 -0.428 1 98.5 80 GLY A C 1
ATOM 603 O O . GLY A 1 80 ? 13.242 3.596 -1.56 1 98.5 80 GLY A O 1
ATOM 604 N N . PHE A 1 81 ? 12.977 3.316 0.682 1 98.38 81 PHE A N 1
ATOM 605 C CA . PHE A 1 81 ? 13.055 1.862 0.615 1 98.38 81 PHE A CA 1
ATOM 606 C C . PHE A 1 81 ? 11.969 1.307 -0.299 1 98.38 81 PHE A C 1
ATOM 608 O O . PHE A 1 81 ? 12.234 0.443 -1.137 1 98.38 81 PHE A O 1
ATOM 615 N N . CYS A 1 82 ? 10.734 1.779 -0.117 1 98.31 82 CYS A N 1
ATOM 616 C CA . CYS A 1 82 ? 9.617 1.324 -0.945 1 98.31 82 CYS A CA 1
ATOM 617 C C . CYS A 1 82 ? 9.883 1.613 -2.418 1 98.31 82 CYS A C 1
ATOM 619 O O . CYS A 1 82 ? 9.688 0.744 -3.27 1 98.31 82 CYS A O 1
ATOM 621 N N . VAL A 1 83 ? 10.398 2.773 -2.775 1 97.81 83 VAL A N 1
ATOM 622 C CA . VAL A 1 83 ? 10.641 3.176 -4.156 1 97.81 83 VAL A CA 1
ATOM 623 C C . VAL A 1 83 ? 11.789 2.355 -4.738 1 97.81 83 VAL A C 1
ATOM 625 O O . VAL A 1 83 ? 11.68 1.816 -5.84 1 97.81 83 VAL A O 1
ATOM 628 N N . ILE A 1 84 ? 12.828 2.205 -3.982 1 96.31 84 ILE A N 1
ATOM 629 C CA . ILE A 1 84 ? 14.016 1.493 -4.449 1 96.31 84 ILE A CA 1
ATOM 630 C C . ILE A 1 84 ? 13.672 0.024 -4.688 1 96.31 84 ILE A C 1
ATOM 632 O O . ILE A 1 84 ? 14.055 -0.552 -5.707 1 96.31 84 ILE A O 1
ATOM 636 N N . THR A 1 85 ? 12.953 -0.624 -3.73 1 96 85 THR A N 1
ATOM 637 C CA . THR A 1 85 ? 12.617 -2.033 -3.893 1 96 85 THR A CA 1
ATOM 638 C C . THR A 1 85 ? 11.672 -2.229 -5.074 1 96 85 THR A C 1
ATOM 640 O O . THR A 1 85 ? 11.742 -3.238 -5.773 1 96 85 THR A O 1
ATOM 643 N N . ALA A 1 86 ? 10.805 -1.259 -5.328 1 95.81 86 ALA A N 1
ATOM 644 C CA . ALA A 1 86 ? 9.938 -1.316 -6.504 1 95.81 86 ALA A CA 1
ATOM 645 C C . ALA A 1 86 ? 10.75 -1.339 -7.789 1 95.81 86 ALA A C 1
ATOM 647 O O . ALA A 1 86 ? 10.523 -2.178 -8.664 1 95.81 86 ALA A O 1
ATOM 648 N N . ILE A 1 87 ? 11.742 -0.528 -7.902 1 94.5 87 ILE A N 1
ATOM 649 C CA . ILE A 1 87 ? 12.531 -0.375 -9.117 1 94.5 87 ILE A CA 1
ATOM 650 C C . ILE A 1 87 ? 13.492 -1.558 -9.266 1 94.5 87 ILE A C 1
ATOM 652 O O . ILE A 1 87 ? 13.727 -2.039 -10.375 1 94.5 87 ILE A O 1
ATOM 656 N N . LEU A 1 88 ? 13.938 -2.072 -8.203 1 93.19 88 LEU A N 1
ATOM 657 C CA . LEU A 1 88 ? 14.945 -3.125 -8.258 1 93.19 88 LEU A CA 1
ATOM 658 C C . LEU A 1 88 ? 14.297 -4.488 -8.484 1 93.19 88 LEU A C 1
ATOM 660 O O . LEU A 1 88 ? 14.852 -5.332 -9.188 1 93.19 88 LEU A O 1
ATOM 664 N N . TYR A 1 89 ? 13.125 -4.699 -7.879 1 93.81 89 TYR A N 1
ATOM 665 C CA . TYR A 1 89 ? 12.656 -6.082 -7.809 1 93.81 89 TYR A CA 1
ATOM 666 C C . TYR A 1 89 ? 11.312 -6.238 -8.5 1 93.81 89 TYR A C 1
ATOM 668 O O . TYR A 1 89 ? 10.844 -7.359 -8.711 1 93.81 89 TYR A O 1
ATOM 676 N N . HIS A 1 90 ? 10.695 -5.16 -8.875 1 94.06 90 HIS A N 1
ATOM 677 C CA . HIS A 1 90 ? 9.367 -5.266 -9.461 1 94.06 90 HIS A CA 1
ATOM 678 C C . HIS A 1 90 ? 9.289 -4.492 -10.773 1 94.06 90 HIS A C 1
ATOM 680 O O . HIS A 1 90 ? 8.352 -3.711 -10.984 1 94.06 90 HIS A O 1
ATOM 686 N N . ARG A 1 91 ? 10.258 -4.816 -11.633 1 91.5 91 ARG A N 1
ATOM 687 C CA . ARG A 1 91 ? 10.32 -4.203 -12.953 1 91.5 91 ARG A CA 1
ATOM 688 C C . ARG A 1 91 ? 9.312 -4.836 -13.906 1 91.5 91 ARG A C 1
ATOM 690 O O . ARG A 1 91 ? 9.688 -5.512 -14.859 1 91.5 91 ARG A O 1
ATOM 697 N N . PHE A 1 92 ? 8.117 -4.426 -13.727 1 91.94 92 PHE A N 1
ATOM 698 C CA . PHE A 1 92 ? 7.023 -5.062 -14.453 1 91.94 92 PHE A CA 1
ATOM 699 C C . PHE A 1 92 ? 7.172 -4.836 -15.953 1 91.94 92 PHE A C 1
ATOM 701 O O . PHE A 1 92 ? 6.711 -5.648 -16.766 1 91.94 92 PHE A O 1
ATOM 708 N N . TRP A 1 93 ? 7.836 -3.807 -16.375 1 91.06 93 TRP A N 1
ATOM 709 C CA . TRP A 1 93 ? 7.961 -3.447 -17.781 1 91.06 93 TRP A CA 1
ATOM 710 C C . TRP A 1 93 ? 8.875 -4.422 -18.516 1 91.06 93 TRP A C 1
ATOM 712 O O . TRP A 1 93 ? 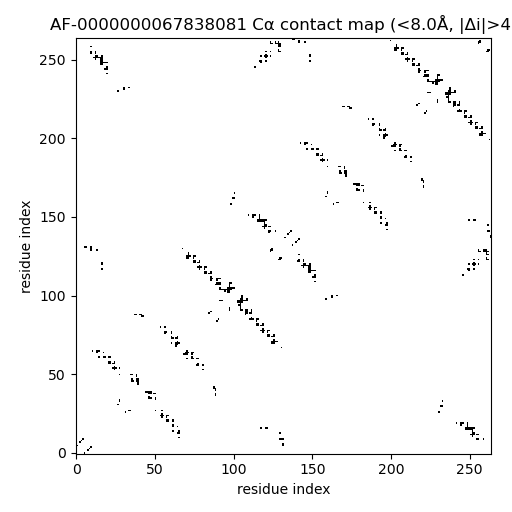8.961 -4.398 -19.75 1 91.06 93 TRP A O 1
ATOM 722 N N . LEU A 1 94 ? 9.516 -5.301 -17.875 1 90.12 94 LEU A N 1
ATOM 723 C CA . LEU A 1 94 ? 10.344 -6.324 -18.5 1 90.12 94 LEU A CA 1
ATOM 724 C C . LEU A 1 94 ? 9.516 -7.559 -18.844 1 90.12 94 LEU A C 1
ATOM 726 O O . LEU A 1 94 ? 10.016 -8.484 -19.5 1 90.12 94 LEU A O 1
ATOM 730 N N . TYR A 1 95 ? 8.188 -7.434 -18.453 1 88.94 95 TYR A N 1
ATOM 731 C CA . TYR A 1 95 ? 7.273 -8.531 -18.734 1 88.94 95 TYR A CA 1
ATOM 732 C C . TYR A 1 95 ? 6.207 -8.102 -19.75 1 88.94 95 TYR A C 1
ATOM 734 O O . TYR A 1 95 ? 5.277 -7.375 -19.391 1 88.94 95 TYR A O 1
ATOM 742 N N . PRO A 1 96 ? 6.238 -8.477 -20.969 1 80.56 96 PRO A N 1
ATOM 743 C CA . PRO A 1 96 ? 5.355 -8.008 -22.031 1 80.56 96 PRO A CA 1
ATOM 744 C C . PRO A 1 96 ? 3.875 -8.133 -21.672 1 80.56 96 PRO A C 1
ATOM 746 O O . PRO A 1 96 ? 3.057 -7.328 -22.125 1 80.56 96 PRO A O 1
ATOM 749 N N . ARG A 1 97 ? 3.404 -9.078 -20.953 1 82.88 97 ARG A N 1
ATOM 750 C CA . ARG A 1 97 ? 1.988 -9.281 -20.672 1 82.88 97 ARG A CA 1
ATOM 751 C C . ARG A 1 97 ? 1.67 -8.961 -19.219 1 82.88 97 ARG A C 1
ATOM 753 O O . ARG A 1 97 ? 0.848 -9.633 -18.594 1 82.88 97 ARG A O 1
ATOM 760 N N . PHE A 1 98 ? 2.1 -7.801 -18.844 1 82.38 98 PHE A N 1
ATOM 761 C CA . PHE A 1 98 ? 2.031 -7.535 -17.406 1 82.38 98 PHE A CA 1
ATOM 762 C C . PHE A 1 98 ? 0.615 -7.156 -17 1 82.38 98 PHE A C 1
ATOM 764 O O . PHE A 1 98 ? 0.279 -7.191 -15.812 1 82.38 98 PHE A O 1
ATOM 771 N N . PHE A 1 99 ? -0.237 -6.867 -17.953 1 79.25 99 PHE A N 1
ATOM 772 C CA . PHE A 1 99 ? -1.562 -6.391 -17.578 1 79.25 99 PHE A CA 1
ATOM 773 C C . PHE A 1 99 ? -2.596 -7.5 -17.703 1 79.25 99 PHE A C 1
ATOM 775 O O . PHE A 1 99 ? -3.75 -7.332 -17.312 1 79.25 99 PHE A O 1
ATOM 782 N N . PHE A 1 100 ? -2.197 -8.617 -18.219 1 78.5 100 PHE A N 1
ATOM 783 C CA . PHE A 1 100 ? -3.16 -9.695 -18.438 1 78.5 100 PHE A CA 1
ATOM 784 C C . PHE A 1 100 ? -3.146 -10.672 -17.281 1 78.5 100 PHE A C 1
ATOM 786 O O . PHE A 1 100 ? -2.102 -10.906 -16.656 1 78.5 100 PHE A O 1
ATOM 793 N N . ALA A 1 101 ? -4.336 -11.219 -17.094 1 74.69 101 ALA A N 1
ATOM 794 C CA . ALA A 1 101 ? -4.512 -12.141 -15.984 1 74.69 101 ALA A CA 1
ATOM 795 C C . ALA A 1 101 ? -3.564 -13.336 -16.109 1 74.69 101 ALA A C 1
ATOM 797 O O . ALA A 1 101 ? -3.295 -13.805 -17.219 1 74.69 101 ALA A O 1
ATOM 798 N N . ASP A 1 102 ? -2.955 -13.68 -14.953 1 76.38 102 ASP A N 1
ATOM 799 C CA . ASP A 1 102 ? -2.15 -14.883 -14.812 1 76.38 102 ASP A CA 1
ATOM 800 C C . ASP A 1 102 ? -0.78 -14.711 -15.461 1 76.38 102 ASP A C 1
ATOM 802 O O . ASP A 1 102 ? -0.084 -15.695 -15.734 1 76.38 102 ASP A O 1
ATOM 806 N N . SER A 1 103 ? -0.502 -13.492 -15.797 1 82.19 103 SER A N 1
ATOM 807 C CA . SER A 1 103 ? 0.834 -13.258 -16.328 1 82.19 103 SER A CA 1
ATOM 808 C C . SER A 1 103 ? 1.868 -13.164 -15.219 1 82.19 103 SER A C 1
ATOM 810 O O . SER A 1 103 ? 1.536 -12.805 -14.086 1 82.19 103 SER A O 1
ATOM 812 N N . GLU A 1 104 ? 3.086 -13.516 -15.539 1 84.38 104 GLU A N 1
ATOM 813 C CA . GLU A 1 104 ? 4.191 -13.43 -14.594 1 84.38 104 GLU A CA 1
ATOM 814 C C . GLU A 1 104 ? 4.461 -11.977 -14.195 1 84.38 104 GLU A C 1
ATOM 816 O O . GLU A 1 104 ? 4.938 -11.711 -13.094 1 84.38 104 GLU A O 1
ATOM 821 N N . GLY A 1 105 ? 4.105 -11.086 -15.047 1 88.75 105 GLY A N 1
ATOM 822 C CA . GLY A 1 105 ? 4.395 -9.68 -14.828 1 88.75 105 GLY A CA 1
ATOM 823 C C . GLY A 1 105 ? 3.35 -8.977 -13.984 1 88.75 105 GLY A C 1
ATOM 824 O O . GLY A 1 105 ? 3.617 -7.918 -13.406 1 88.75 105 GLY A O 1
ATOM 825 N N . ARG A 1 106 ? 2.248 -9.547 -13.859 1 87.69 106 ARG A N 1
ATOM 826 C CA . ARG A 1 106 ? 1.111 -8.906 -13.203 1 87.69 106 ARG A CA 1
ATOM 827 C C . ARG A 1 106 ? 1.385 -8.688 -11.719 1 87.69 106 ARG A C 1
ATOM 829 O O . ARG A 1 106 ? 1.172 -7.59 -11.203 1 87.69 106 ARG A O 1
ATOM 836 N N . PRO A 1 107 ? 1.916 -9.719 -11.07 1 87.81 107 PRO A N 1
ATOM 837 C CA . PRO A 1 107 ? 2.215 -9.469 -9.656 1 87.81 107 PRO A CA 1
ATOM 838 C C . PRO A 1 107 ? 3.246 -8.359 -9.461 1 87.81 107 PRO A C 1
ATOM 840 O O . PRO A 1 107 ? 3.186 -7.625 -8.477 1 87.81 107 PRO A O 1
ATOM 843 N N . HIS A 1 108 ? 4.137 -8.219 -10.391 1 91.19 108 HIS A N 1
ATOM 844 C CA . HIS A 1 108 ? 5.152 -7.18 -10.289 1 91.19 108 HIS A CA 1
ATOM 845 C C . HIS A 1 108 ? 4.543 -5.797 -10.484 1 91.19 108 HIS A C 1
ATOM 847 O O . HIS A 1 108 ? 4.953 -4.836 -9.828 1 91.19 108 HIS A O 1
ATOM 853 N N . LEU A 1 109 ? 3.605 -5.695 -11.398 1 91.25 109 LEU A N 1
ATOM 854 C CA . LEU A 1 109 ? 2.908 -4.426 -11.57 1 91.25 109 LEU A CA 1
ATOM 855 C C . LEU A 1 109 ? 2.227 -3.996 -10.281 1 91.25 109 LEU A C 1
ATOM 857 O O . LEU A 1 109 ? 2.402 -2.863 -9.828 1 91.25 109 LEU A O 1
ATOM 861 N N . TRP A 1 110 ? 1.522 -4.871 -9.672 1 91.19 110 TRP A N 1
ATOM 862 C CA . TRP A 1 110 ? 0.754 -4.543 -8.477 1 91.19 110 TRP A CA 1
ATOM 863 C C . TRP A 1 110 ? 1.678 -4.246 -7.301 1 91.19 110 TRP A C 1
ATOM 865 O O . TRP A 1 110 ? 1.443 -3.301 -6.539 1 91.19 110 TRP A O 1
ATOM 875 N N . ASP A 1 111 ? 2.719 -5.062 -7.16 1 92.5 111 ASP A N 1
ATOM 876 C CA . ASP A 1 111 ? 3.666 -4.789 -6.086 1 92.5 111 ASP A CA 1
ATOM 877 C C . ASP A 1 111 ? 4.355 -3.441 -6.285 1 92.5 111 ASP A C 1
ATOM 879 O O . ASP A 1 111 ? 4.602 -2.715 -5.32 1 92.5 111 ASP A O 1
ATOM 883 N N . PHE A 1 112 ? 4.695 -3.139 -7.559 1 94.81 112 PHE A N 1
ATOM 884 C CA . PHE A 1 112 ? 5.293 -1.851 -7.891 1 94.81 112 PHE A CA 1
ATOM 885 C C . PHE A 1 112 ? 4.379 -0.706 -7.473 1 94.81 112 PHE A C 1
ATOM 887 O O . PHE A 1 112 ? 4.801 0.206 -6.762 1 94.81 112 PHE A O 1
ATOM 894 N N . LEU A 1 113 ? 3.154 -0.833 -7.875 1 94.5 113 LEU A N 1
ATOM 895 C CA . LEU A 1 113 ? 2.191 0.226 -7.59 1 94.5 113 LEU A CA 1
ATOM 896 C C . LEU A 1 113 ? 1.909 0.315 -6.094 1 94.5 113 LEU A C 1
ATOM 898 O O . LEU A 1 113 ? 1.78 1.412 -5.547 1 94.5 113 LEU A O 1
ATOM 902 N N . LYS A 1 114 ? 1.83 -0.737 -5.43 1 95.12 114 LYS A N 1
ATOM 903 C CA . LYS A 1 114 ? 1.565 -0.745 -3.992 1 95.12 114 LYS A CA 1
ATOM 904 C C . LYS A 1 114 ? 2.719 -0.112 -3.219 1 95.12 114 LYS A C 1
ATOM 906 O O . LYS A 1 114 ? 2.496 0.625 -2.256 1 95.12 114 LYS A O 1
ATOM 911 N N . ASN A 1 115 ? 3.924 -0.387 -3.662 1 96.69 115 ASN A N 1
ATOM 912 C CA . ASN A 1 115 ? 5.078 0.254 -3.045 1 96.69 115 ASN A CA 1
ATOM 913 C C . ASN A 1 115 ? 5.027 1.771 -3.195 1 96.69 115 ASN A C 1
ATOM 915 O O . ASN A 1 115 ? 5.352 2.504 -2.26 1 96.69 115 ASN A O 1
ATOM 919 N N . PHE A 1 116 ? 4.625 2.205 -4.297 1 96 116 PHE A N 1
ATOM 920 C CA . PHE A 1 116 ? 4.484 3.643 -4.492 1 96 116 PHE A CA 1
ATOM 921 C C . PHE A 1 116 ? 3.357 4.199 -3.627 1 96 116 PHE A C 1
ATOM 923 O O . PHE A 1 116 ? 3.459 5.309 -3.105 1 96 116 PHE A O 1
ATOM 930 N N . GLY A 1 117 ? 2.27 3.43 -3.578 1 97.62 117 GLY A N 1
ATOM 931 C CA . GLY A 1 117 ? 1.197 3.83 -2.68 1 97.62 117 GLY A CA 1
ATOM 932 C C . GLY A 1 117 ? 1.654 4.004 -1.244 1 97.62 117 GLY A C 1
ATOM 933 O O . GLY A 1 117 ? 1.364 5.023 -0.614 1 97.62 117 GLY A O 1
ATOM 934 N N . LEU A 1 118 ? 2.387 3.029 -0.788 1 98.12 118 LEU A N 1
ATOM 935 C CA . LEU A 1 118 ? 2.91 3.102 0.572 1 98.12 118 LEU A CA 1
ATOM 936 C C . LEU A 1 118 ? 3.865 4.281 0.724 1 98.12 118 LEU A C 1
ATOM 938 O O . LEU A 1 118 ? 3.814 5.004 1.723 1 98.12 118 LEU A O 1
ATOM 942 N N . ALA A 1 119 ? 4.73 4.48 -0.285 1 98.5 119 ALA A N 1
ATOM 943 C CA . ALA A 1 119 ? 5.645 5.617 -0.269 1 98.5 119 ALA A CA 1
ATOM 944 C C . ALA A 1 119 ? 4.883 6.934 -0.159 1 98.5 119 ALA A C 1
ATOM 946 O O . ALA A 1 119 ? 5.316 7.852 0.542 1 98.5 119 ALA A O 1
ATOM 947 N N . GLY A 1 120 ? 3.791 7 -0.855 1 97.75 120 GLY A N 1
ATOM 948 C CA . GLY A 1 120 ? 2.969 8.195 -0.773 1 97.75 120 GLY A CA 1
ATOM 949 C C . GLY A 1 120 ? 2.463 8.477 0.629 1 97.75 120 GLY A C 1
ATOM 950 O O . GLY A 1 120 ? 2.543 9.609 1.107 1 97.75 120 GLY A O 1
ATOM 951 N N . GLY A 1 121 ? 1.942 7.445 1.254 1 97.62 121 GLY A N 1
ATOM 952 C CA . GLY A 1 121 ? 1.521 7.598 2.639 1 97.62 121 GLY A CA 1
ATOM 953 C C . GLY A 1 121 ? 2.65 8 3.566 1 97.62 121 GLY A C 1
ATOM 954 O O . GLY A 1 121 ? 2.465 8.844 4.449 1 97.62 121 GLY A O 1
ATOM 955 N N . LEU A 1 122 ? 3.768 7.434 3.365 1 97.94 122 LEU A N 1
ATOM 956 C CA . LEU A 1 122 ? 4.93 7.742 4.195 1 97.94 122 LEU A CA 1
ATOM 957 C C . LEU A 1 122 ? 5.398 9.172 3.959 1 97.94 122 LEU A C 1
ATOM 959 O O . LEU A 1 122 ? 5.832 9.852 4.895 1 97.94 122 LEU A O 1
ATOM 963 N N . LEU A 1 123 ? 5.336 9.672 2.771 1 96.81 123 LEU A N 1
ATOM 964 C CA . LEU A 1 123 ? 5.723 11.047 2.467 1 96.81 123 LEU A CA 1
ATOM 965 C C . LEU A 1 123 ? 4.805 12.039 3.172 1 96.81 123 LEU A C 1
ATOM 967 O O . LEU A 1 123 ? 5.238 13.133 3.541 1 96.81 123 LEU A O 1
ATOM 971 N N . LEU A 1 124 ? 3.586 11.633 3.387 1 95.25 124 LEU A N 1
ATOM 972 C CA . LEU A 1 124 ? 2.684 12.5 4.129 1 95.25 124 LEU A CA 1
ATOM 973 C C . LEU A 1 124 ? 3.156 12.672 5.57 1 95.25 124 LEU A C 1
ATOM 975 O O . LEU A 1 124 ? 2.984 13.734 6.164 1 95.25 124 LEU A O 1
ATOM 979 N N . ILE A 1 125 ? 3.734 11.609 6.082 1 95.31 125 ILE A N 1
ATOM 980 C CA . ILE A 1 125 ? 4.336 11.727 7.402 1 95.31 125 ILE A CA 1
ATOM 981 C C . ILE A 1 125 ? 5.52 12.695 7.348 1 95.31 125 ILE A C 1
ATOM 983 O O . ILE A 1 125 ? 5.68 13.539 8.227 1 95.31 125 ILE A O 1
ATOM 987 N N . VAL A 1 126 ? 6.324 12.555 6.324 1 95 126 VAL A N 1
ATOM 988 C CA . VAL A 1 126 ? 7.477 13.43 6.156 1 95 126 VAL A CA 1
ATOM 989 C C . VAL A 1 126 ? 7.023 14.891 6.137 1 95 126 VAL A C 1
ATOM 991 O O . VAL A 1 126 ? 7.66 15.758 6.738 1 95 126 VAL A O 1
ATOM 994 N N . LEU A 1 127 ? 5.938 15.133 5.5 1 91.62 127 LEU A N 1
ATOM 995 C CA . LEU A 1 127 ? 5.441 16.484 5.297 1 91.62 127 LEU A CA 1
ATOM 996 C C . LEU A 1 127 ? 4.691 16.984 6.527 1 91.62 127 LEU A C 1
ATOM 998 O O . LEU A 1 127 ? 4.328 18.156 6.609 1 91.62 127 LEU A O 1
ATOM 1002 N N . GLY A 1 128 ? 4.57 16.188 7.586 1 77.94 128 GLY A N 1
ATOM 1003 C CA . GLY A 1 128 ? 3.998 16.656 8.844 1 77.94 128 GLY A CA 1
ATOM 1004 C C . GLY A 1 128 ? 2.502 16.422 8.938 1 77.94 128 GLY A C 1
ATOM 1005 O O . GLY A 1 128 ? 1.822 17.062 9.742 1 77.94 128 GLY A O 1
ATOM 1006 N N . SER A 1 129 ? 1.904 15.789 7.895 1 53.56 129 SER A N 1
ATOM 1007 C CA . SER A 1 129 ? 0.458 15.617 7.996 1 53.56 129 SER A CA 1
ATOM 1008 C C . SER A 1 129 ? 0.087 14.719 9.172 1 53.56 129 SER A C 1
ATOM 1010 O O . SER A 1 129 ? -1.044 14.766 9.664 1 53.56 129 SER A O 1
ATOM 1012 N N . GLY A 1 130 ? 0.962 14.055 9.898 1 45.72 130 GLY A N 1
ATOM 1013 C CA . GLY A 1 130 ? 0.554 13.102 10.914 1 45.72 130 GLY A CA 1
ATOM 1014 C C . GLY A 1 130 ? 0.99 13.492 12.312 1 45.72 130 GLY A C 1
ATOM 1015 O O . GLY A 1 130 ? 0.868 12.703 13.25 1 45.72 130 GLY A O 1
ATOM 1016 N N . ALA A 1 131 ? 1.935 14.297 12.586 1 42.84 131 ALA A N 1
ATOM 1017 C CA . ALA A 1 131 ? 2.414 14.477 13.953 1 42.84 131 ALA A CA 1
ATOM 1018 C C . ALA A 1 131 ? 1.42 15.289 14.781 1 42.84 131 ALA A C 1
ATOM 1020 O O . ALA A 1 131 ? 0.769 16.203 14.266 1 42.84 131 ALA A O 1
ATOM 1021 N N . PRO A 1 132 ? 0.853 14.578 15.938 1 36.78 132 PRO A N 1
ATOM 1022 C CA . PRO A 1 132 ? 0.251 15.516 16.891 1 36.78 132 PRO A CA 1
ATOM 1023 C C . PRO A 1 132 ? 1.095 16.781 17.078 1 36.78 132 PRO A C 1
ATOM 1025 O O . PRO A 1 132 ? 2.309 16.75 16.875 1 36.78 132 PRO A O 1
ATOM 1028 N N . MET B 1 1 ? 8.938 30.344 -0.114 1 55.62 1 MET B N 1
ATOM 1029 C CA . MET B 1 1 ? 8.758 28.938 0.235 1 55.62 1 MET B CA 1
ATOM 1030 C C . MET B 1 1 ? 8.812 28.062 -1.01 1 55.62 1 MET B C 1
ATOM 1032 O O . MET B 1 1 ? 8.297 28.438 -2.062 1 55.62 1 MET B O 1
ATOM 1036 N N . ASP B 1 2 ? 9.828 27.094 -1.151 1 80 2 ASP B N 1
ATOM 1037 C CA . ASP B 1 2 ? 10.156 26.297 -2.324 1 80 2 ASP B CA 1
ATOM 1038 C C . ASP B 1 2 ? 8.945 25.5 -2.811 1 80 2 ASP B C 1
ATOM 1040 O O . ASP B 1 2 ? 8.281 24.828 -2.021 1 80 2 ASP B O 1
ATOM 1044 N N . TRP B 1 3 ? 8.398 26.156 -3.922 1 87.31 3 TRP B N 1
ATOM 1045 C CA . TRP B 1 3 ? 7.234 25.578 -4.582 1 87.31 3 TRP B CA 1
ATOM 1046 C C . TRP B 1 3 ? 7.273 24.047 -4.523 1 87.31 3 TRP B C 1
ATOM 1048 O O . TRP B 1 3 ? 6.23 23.406 -4.473 1 87.31 3 TRP B O 1
ATOM 1058 N N . LEU B 1 4 ? 8.422 23.547 -4.527 1 82.94 4 LEU B N 1
ATOM 1059 C CA . LEU B 1 4 ? 8.602 22.094 -4.523 1 82.94 4 LEU B CA 1
ATOM 1060 C C . LEU B 1 4 ? 8.102 21.5 -3.215 1 82.94 4 LEU B C 1
ATOM 1062 O O . LEU B 1 4 ? 7.426 20.469 -3.217 1 82.94 4 LEU B O 1
ATOM 1066 N N . ILE B 1 5 ? 8.336 22.156 -2.156 1 81.69 5 ILE B N 1
ATOM 1067 C CA . ILE B 1 5 ? 8.023 21.578 -0.851 1 81.69 5 ILE B CA 1
ATOM 1068 C C . ILE B 1 5 ? 6.566 21.875 -0.494 1 81.69 5 ILE B C 1
ATOM 1070 O O . ILE B 1 5 ? 5.891 21.047 0.113 1 81.69 5 ILE B O 1
ATOM 1074 N N . THR B 1 6 ? 6.105 22.938 -0.984 1 85.12 6 THR B N 1
ATOM 1075 C CA . THR B 1 6 ? 4.781 23.359 -0.537 1 85.12 6 THR B CA 1
ATOM 1076 C C . THR B 1 6 ? 3.697 22.781 -1.445 1 85.12 6 THR B C 1
ATOM 1078 O O . THR B 1 6 ? 2.566 22.562 -1.007 1 85.12 6 THR B O 1
ATOM 1081 N N . GLU B 1 7 ? 4.07 22.562 -2.605 1 88.44 7 GLU B N 1
ATOM 1082 C CA . GLU B 1 7 ? 3.055 22.094 -3.549 1 88.44 7 GLU B CA 1
ATOM 1083 C C . GLU B 1 7 ? 3.469 20.781 -4.211 1 88.44 7 GLU B C 1
ATOM 1085 O O . GLU B 1 7 ? 2.684 19.844 -4.266 1 88.44 7 GLU B O 1
ATOM 1090 N N . GLY B 1 8 ? 4.613 20.75 -4.703 1 92.88 8 GLY B N 1
ATOM 1091 C CA . GLY B 1 8 ? 5.086 19.609 -5.477 1 92.88 8 GLY B CA 1
ATOM 1092 C C . GLY B 1 8 ? 5.109 18.328 -4.684 1 92.88 8 GLY B C 1
ATOM 1093 O O . GLY B 1 8 ? 4.539 17.312 -5.113 1 92.88 8 GLY B O 1
ATOM 1094 N N . LEU B 1 9 ? 5.684 18.328 -3.516 1 92.62 9 LEU B N 1
ATOM 1095 C CA . LEU B 1 9 ? 5.855 17.125 -2.717 1 92.62 9 LEU B CA 1
ATOM 1096 C C . LEU B 1 9 ? 4.516 16.625 -2.188 1 92.62 9 LEU B C 1
ATOM 1098 O O . LEU B 1 9 ? 4.238 15.422 -2.225 1 92.62 9 LEU B O 1
ATOM 1102 N N . PRO B 1 10 ? 3.68 17.562 -1.721 1 93.06 10 PRO B N 1
ATOM 1103 C CA . PRO B 1 10 ? 2.354 17.078 -1.314 1 93.06 10 PRO B CA 1
ATOM 1104 C C . PRO B 1 10 ? 1.574 16.453 -2.467 1 93.06 10 PRO B C 1
ATOM 1106 O O . PRO B 1 10 ? 0.901 15.438 -2.277 1 93.06 10 PRO B O 1
ATOM 1109 N N . LEU B 1 11 ? 1.714 17.047 -3.584 1 94.69 11 LEU B N 1
ATOM 1110 C CA . LEU B 1 11 ? 1.036 16.484 -4.746 1 94.69 11 LEU B CA 1
ATOM 1111 C C . LEU B 1 11 ? 1.616 15.117 -5.109 1 94.69 11 LEU B C 1
ATOM 1113 O O . LEU B 1 11 ? 0.873 14.188 -5.426 1 94.69 11 LEU B O 1
ATOM 1117 N N . LEU B 1 12 ? 2.871 15.047 -5.074 1 96.19 12 LEU B N 1
ATOM 1118 C CA . LEU B 1 12 ? 3.529 13.781 -5.348 1 96.19 12 LEU B CA 1
ATOM 1119 C C . LEU B 1 12 ? 3.074 12.703 -4.363 1 96.19 12 LEU B C 1
ATOM 1121 O O . LEU B 1 12 ? 2.834 11.562 -4.75 1 96.19 12 LEU B O 1
ATOM 1125 N N . ALA B 1 13 ? 2.959 13.047 -3.129 1 96.62 13 ALA B N 1
ATOM 1126 C CA . ALA B 1 13 ? 2.521 12.109 -2.098 1 96.62 13 ALA B CA 1
ATOM 1127 C C . ALA B 1 13 ? 1.1 11.625 -2.365 1 96.62 13 ALA B C 1
ATOM 1129 O O . ALA B 1 13 ? 0.826 10.422 -2.305 1 96.62 13 ALA B O 1
ATOM 1130 N N . ARG B 1 14 ? 0.285 12.531 -2.715 1 97.06 14 ARG B N 1
ATOM 1131 C CA . ARG B 1 14 ? -1.115 12.195 -2.953 1 97.06 14 ARG B CA 1
ATOM 1132 C C . ARG B 1 14 ? -1.267 11.328 -4.195 1 97.06 14 ARG B C 1
ATOM 1134 O O . ARG B 1 14 ? -1.984 10.328 -4.172 1 97.06 14 ARG B O 1
ATOM 1141 N N . VAL B 1 15 ? -0.599 11.695 -5.258 1 97.81 15 VAL B N 1
ATOM 1142 C CA . VAL B 1 15 ? -0.677 10.93 -6.496 1 97.81 15 VAL B CA 1
ATOM 1143 C C . VAL B 1 15 ? -0.128 9.523 -6.266 1 97.81 15 VAL B C 1
ATOM 1145 O O . VAL B 1 15 ? -0.746 8.531 -6.672 1 97.81 15 VAL B O 1
ATOM 1148 N N . SER B 1 16 ? 1.018 9.469 -5.645 1 98.06 16 SER B N 1
ATOM 1149 C CA . SER B 1 16 ? 1.622 8.172 -5.359 1 98.06 16 SER B CA 1
ATOM 1150 C C . SER B 1 16 ? 0.69 7.293 -4.527 1 98.06 16 SER B C 1
ATOM 1152 O O . SER B 1 16 ? 0.56 6.094 -4.785 1 98.06 16 SER B O 1
ATOM 1154 N N . LEU B 1 17 ? 0.035 7.852 -3.59 1 97.94 17 LEU B N 1
ATOM 1155 C CA . LEU B 1 17 ? -0.815 7.133 -2.648 1 97.94 17 LEU B CA 1
ATOM 1156 C C . LEU B 1 17 ? -2.01 6.508 -3.363 1 97.94 17 LEU B C 1
ATOM 1158 O O . LEU B 1 17 ? -2.477 5.434 -2.98 1 97.94 17 LEU B O 1
ATOM 1162 N N . VAL B 1 18 ? -2.467 7.18 -4.445 1 98.62 18 VAL B N 1
ATOM 1163 C CA . VAL B 1 18 ? -3.764 6.719 -4.934 1 98.62 18 VAL B CA 1
ATOM 1164 C C . VAL B 1 18 ? -3.625 6.215 -6.367 1 98.62 18 VAL B C 1
ATOM 1166 O O . VAL B 1 18 ? -4.598 5.746 -6.965 1 98.62 18 VAL B O 1
ATOM 1169 N N . ILE B 1 19 ? -2.477 6.234 -6.98 1 97.44 19 ILE B N 1
ATOM 1170 C CA . ILE B 1 19 ? -2.283 5.965 -8.406 1 97.44 19 ILE B CA 1
ATOM 1171 C C . ILE B 1 19 ? -2.666 4.52 -8.711 1 97.44 19 ILE B C 1
ATOM 1173 O O . ILE B 1 19 ? -3.066 4.203 -9.836 1 97.44 19 ILE B O 1
ATOM 1177 N N . LEU B 1 20 ? -2.586 3.604 -7.781 1 97.25 20 LEU B N 1
ATOM 1178 C CA . LEU B 1 20 ? -2.854 2.193 -8.047 1 97.25 20 LEU B CA 1
ATOM 1179 C C . LEU B 1 20 ? -4.34 1.959 -8.297 1 97.25 20 LEU B C 1
ATOM 1181 O O . LEU B 1 20 ? -4.715 0.996 -8.969 1 97.25 20 LEU B O 1
ATOM 1185 N N . PHE B 1 21 ? -5.141 2.836 -7.793 1 98.5 21 PHE B N 1
ATOM 1186 C CA . PHE B 1 21 ? -6.57 2.551 -7.789 1 98.5 21 PHE B CA 1
ATOM 1187 C C . PHE B 1 21 ? -7.156 2.699 -9.188 1 98.5 21 PHE B C 1
ATOM 1189 O O . PHE B 1 21 ? -7.914 1.841 -9.641 1 98.5 21 PHE B O 1
ATOM 1196 N N . PRO B 1 22 ? -6.809 3.777 -9.953 1 97.69 22 PRO B N 1
ATOM 1197 C CA . PRO B 1 22 ? -7.285 3.797 -11.344 1 97.69 22 PRO B CA 1
ATOM 1198 C C . PRO B 1 22 ? -6.785 2.604 -12.156 1 97.69 22 PRO B C 1
ATOM 1200 O O . PRO B 1 22 ? -7.492 2.115 -13.039 1 97.69 22 PRO B O 1
ATOM 1203 N N . PHE B 1 23 ? -5.602 2.092 -11.945 1 95.12 23 PHE B N 1
ATOM 1204 C CA . PHE B 1 23 ? -5.102 0.896 -12.609 1 95.12 23 PHE B CA 1
ATOM 1205 C C . PHE B 1 23 ? -5.898 -0.332 -12.188 1 95.12 23 PHE B C 1
ATOM 1207 O O . PHE B 1 23 ? -6.152 -1.225 -13 1 95.12 23 PHE B O 1
ATOM 1214 N N . SER B 1 24 ? -6.203 -0.398 -10.914 1 95.56 24 SER B N 1
ATOM 1215 C CA . SER B 1 24 ? -7.035 -1.487 -10.406 1 95.56 24 SER B CA 1
ATOM 1216 C C . SER B 1 24 ? -8.406 -1.49 -11.078 1 95.56 24 SER B C 1
ATOM 1218 O O . SER B 1 24 ? -8.914 -2.547 -11.453 1 95.56 24 SER B O 1
ATOM 1220 N N . ALA B 1 25 ? -8.977 -0.316 -11.203 1 97 25 ALA B N 1
ATOM 1221 C CA . ALA B 1 25 ? -10.258 -0.202 -11.891 1 97 25 ALA B CA 1
ATOM 1222 C C . ALA B 1 25 ? -10.148 -0.667 -13.344 1 97 25 ALA B C 1
ATOM 1224 O O . ALA B 1 25 ? -10.992 -1.423 -13.82 1 97 25 ALA B O 1
ATOM 1225 N N . LEU B 1 26 ? -9.117 -0.212 -14.016 1 94.88 26 LEU B N 1
ATOM 1226 C CA . LEU B 1 26 ? -8.891 -0.625 -15.398 1 94.88 26 LEU B CA 1
ATOM 1227 C C . LEU B 1 26 ? -8.719 -2.137 -15.492 1 94.88 26 LEU B C 1
ATOM 1229 O O . LEU B 1 26 ? -9.242 -2.77 -16.406 1 94.88 26 LEU B O 1
ATOM 1233 N N . ASP B 1 27 ? -7.996 -2.703 -14.586 1 93.56 27 ASP B N 1
ATOM 1234 C CA . ASP B 1 27 ? -7.781 -4.148 -14.547 1 93.56 27 ASP B CA 1
ATOM 1235 C C . ASP B 1 27 ? -9.102 -4.895 -14.406 1 93.56 27 ASP B C 1
ATOM 1237 O O . ASP B 1 27 ? -9.305 -5.941 -15.023 1 93.56 27 ASP B O 1
ATOM 1241 N N . LYS B 1 28 ? -9.984 -4.398 -13.57 1 94.62 28 LYS B N 1
ATOM 1242 C CA . LYS B 1 28 ? -11.289 -5.027 -13.383 1 94.62 28 LYS B CA 1
ATOM 1243 C C . LYS B 1 28 ? -12.109 -4.984 -14.664 1 94.62 28 LYS B C 1
ATOM 1245 O O . LYS B 1 28 ? -12.859 -5.922 -14.961 1 94.62 28 LYS B O 1
ATOM 1250 N N . ILE B 1 29 ? -11.867 -3.945 -15.453 1 94.5 29 ILE B N 1
ATOM 1251 C CA . ILE B 1 29 ? -12.609 -3.797 -16.703 1 94.5 29 ILE B CA 1
ATOM 1252 C C . ILE B 1 29 ? -12.023 -4.727 -17.766 1 94.5 29 ILE B C 1
ATOM 1254 O O . ILE B 1 29 ? -12.766 -5.41 -18.469 1 94.5 29 ILE B O 1
ATOM 1258 N N . VAL B 1 30 ? -10.719 -4.809 -17.812 1 91.25 30 VAL B N 1
ATOM 1259 C CA . VAL B 1 30 ? -10.031 -5.602 -18.828 1 91.25 30 VAL B CA 1
ATOM 1260 C C . VAL B 1 30 ? -10.141 -7.086 -18.484 1 91.25 30 VAL B C 1
ATOM 1262 O O . VAL B 1 30 ? -10.305 -7.926 -19.375 1 91.25 30 VAL B O 1
ATOM 1265 N N . ASN B 1 31 ? -9.984 -7.391 -17.25 1 92.56 31 ASN B N 1
ATOM 1266 C CA . ASN B 1 31 ? -1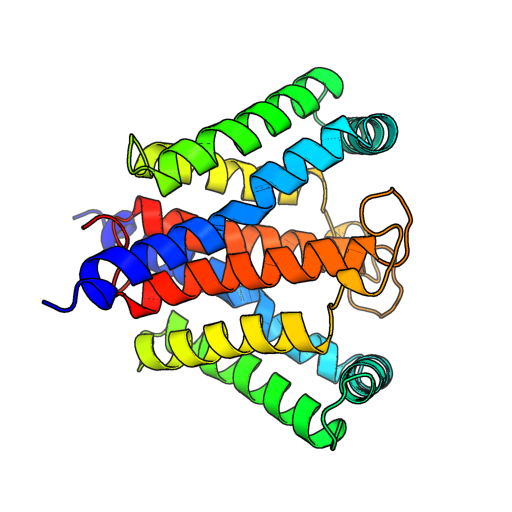0.086 -8.758 -16.75 1 92.56 31 ASN B CA 1
ATOM 1267 C C . ASN B 1 31 ? -11.391 -8.984 -15.992 1 92.56 31 ASN B C 1
ATOM 1269 O O . ASN B 1 31 ? -11.375 -9.477 -14.867 1 92.56 31 ASN B O 1
ATOM 1273 N N . TRP B 1 32 ? -12.438 -8.789 -16.688 1 93.75 32 TRP B N 1
ATOM 1274 C CA . TRP B 1 32 ? -13.773 -8.75 -16.078 1 93.75 32 TRP B CA 1
ATOM 1275 C C . TRP B 1 32 ? -14.125 -10.102 -15.469 1 93.75 32 TRP B C 1
ATOM 1277 O O . TRP B 1 32 ? -14.625 -10.156 -14.344 1 93.75 32 TRP B O 1
ATOM 1287 N N . SER B 1 33 ? -13.859 -11.18 -16.203 1 93.44 33 SER B N 1
ATOM 1288 C CA . SER B 1 33 ? -14.25 -12.508 -15.742 1 93.44 33 SER B CA 1
ATOM 1289 C C . SER B 1 33 ? -13.555 -12.859 -14.43 1 93.44 33 SER B C 1
ATOM 1291 O O . SER B 1 33 ? -14.188 -13.359 -13.5 1 93.44 33 SER B O 1
ATOM 1293 N N . SER B 1 34 ? -12.312 -12.578 -14.398 1 91.81 34 SER B N 1
ATOM 1294 C CA . SER B 1 34 ? -11.562 -12.836 -13.18 1 91.81 34 SER B CA 1
ATOM 1295 C C . SER B 1 34 ? -12.023 -11.93 -12.039 1 91.81 34 SER B C 1
ATOM 1297 O O . SER B 1 34 ? -12.148 -12.375 -10.898 1 91.81 34 SER B O 1
ATOM 1299 N N . ALA B 1 35 ? -12.281 -10.695 -12.336 1 93.06 35 ALA B N 1
ATOM 1300 C CA . ALA B 1 35 ? -12.758 -9.742 -11.336 1 93.06 35 ALA B CA 1
ATOM 1301 C C . ALA B 1 35 ? -14.125 -10.141 -10.805 1 93.06 35 ALA B C 1
ATOM 1303 O O . ALA B 1 35 ? -14.383 -10.055 -9.602 1 93.06 35 ALA B O 1
ATOM 1304 N N . LEU B 1 36 ? -14.891 -10.555 -11.742 1 94.5 36 LEU B N 1
ATOM 1305 C CA . LEU B 1 36 ? -16.234 -10.984 -11.352 1 94.5 36 LEU B CA 1
ATOM 1306 C C . LEU B 1 36 ? -16.172 -12.219 -10.461 1 94.5 36 LEU B C 1
ATOM 1308 O O . LEU B 1 36 ? -16.922 -12.328 -9.492 1 94.5 36 LEU B O 1
ATOM 1312 N N . ALA B 1 37 ? -15.359 -13.148 -10.773 1 93.31 37 ALA B N 1
ATOM 1313 C CA . ALA B 1 37 ? -15.18 -14.344 -9.945 1 93.31 37 ALA B CA 1
ATOM 1314 C C . ALA B 1 37 ? -14.758 -13.961 -8.531 1 93.31 37 ALA B C 1
ATOM 1316 O O . ALA B 1 37 ? -15.25 -14.531 -7.555 1 93.31 37 ALA B O 1
ATOM 1317 N N . GLN B 1 38 ? -13.867 -13.031 -8.422 1 90.88 38 GLN B N 1
ATOM 1318 C CA . GLN B 1 38 ? -13.445 -12.57 -7.102 1 90.88 38 GLN B CA 1
ATOM 1319 C C . GLN B 1 38 ? -14.594 -11.891 -6.359 1 90.88 38 GLN B C 1
ATOM 1321 O O . GLN B 1 38 ? -14.805 -12.133 -5.172 1 90.88 38 GLN B O 1
ATOM 1326 N N . ALA B 1 39 ? -15.305 -11.078 -7.02 1 93.06 39 ALA B N 1
ATOM 1327 C CA . ALA B 1 39 ? -16.422 -10.375 -6.402 1 93.06 39 ALA B CA 1
ATOM 1328 C C . ALA B 1 39 ? -17.469 -11.359 -5.871 1 93.06 39 ALA B C 1
ATOM 1330 O O . ALA B 1 39 ? -18.094 -11.117 -4.836 1 93.06 39 ALA B O 1
ATOM 1331 N N . LYS B 1 40 ? -17.562 -12.422 -6.523 1 93.19 40 LYS B N 1
ATOM 1332 C CA . LYS B 1 40 ? -18.562 -13.43 -6.16 1 93.19 40 LYS B CA 1
ATOM 1333 C C . LYS B 1 40 ? -18.047 -14.328 -5.043 1 93.19 40 LYS B C 1
ATOM 1335 O O . LYS B 1 40 ? -18.797 -15.109 -4.461 1 93.19 40 LYS B O 1
ATOM 1340 N N . SER B 1 41 ? -16.797 -14.195 -4.773 1 89.81 41 SER B N 1
ATOM 1341 C CA . SER B 1 41 ? -16.188 -15.117 -3.816 1 89.81 41 SER B CA 1
ATOM 1342 C C . SER B 1 41 ? -16.469 -14.68 -2.381 1 89.81 41 SER B C 1
ATOM 1344 O O . SER B 1 41 ? -16.219 -15.43 -1.438 1 89.81 41 SER B O 1
ATOM 1346 N N . SER B 1 42 ? -16.969 -13.469 -2.252 1 86.5 42 SER B N 1
ATOM 1347 C CA . SER B 1 42 ? -17.234 -12.977 -0.906 1 86.5 42 SER B CA 1
ATOM 1348 C C . SER B 1 42 ? -18.609 -13.438 -0.427 1 86.5 42 SER B C 1
ATOM 1350 O O . SER B 1 42 ? -19.391 -14 -1.2 1 86.5 42 SER B O 1
ATOM 1352 N N . PHE B 1 43 ? -18.859 -13.164 0.898 1 85.69 43 PHE B N 1
ATOM 1353 C CA . PHE B 1 43 ? -20.141 -13.57 1.479 1 85.69 43 PHE B CA 1
ATOM 1354 C C . PHE B 1 43 ? -21.234 -12.578 1.113 1 85.69 43 PHE B C 1
ATOM 1356 O O . PHE B 1 43 ? -22.422 -12.859 1.308 1 85.69 4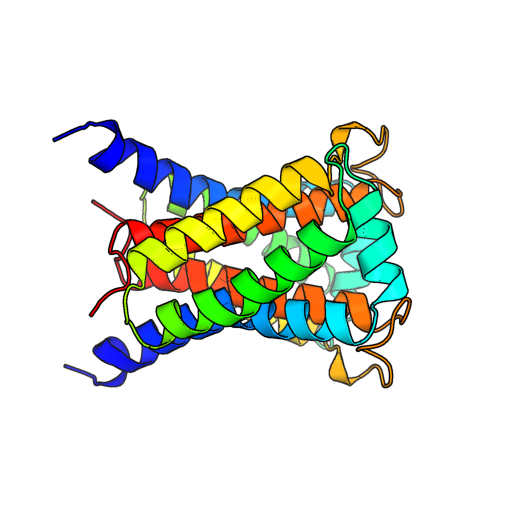3 PHE B O 1
ATOM 1363 N N . LEU B 1 44 ? -20.844 -11.469 0.568 1 88.69 44 LEU B N 1
ATOM 1364 C CA . LEU B 1 44 ? -21.828 -10.477 0.162 1 88.69 44 LEU B CA 1
ATOM 1365 C C . LEU B 1 44 ? -22.438 -10.844 -1.189 1 88.69 44 LEU B C 1
ATOM 1367 O O . LEU B 1 44 ? -21.719 -11.172 -2.129 1 88.69 44 LEU B O 1
ATOM 1371 N N . PRO B 1 45 ? -23.781 -10.773 -1.211 1 88.38 45 PRO B N 1
ATOM 1372 C CA . PRO B 1 45 ? -24.406 -11.039 -2.504 1 88.38 45 PRO B CA 1
ATOM 1373 C C . PRO B 1 45 ? -24.266 -9.883 -3.486 1 88.38 45 PRO B C 1
ATOM 1375 O O . PRO B 1 45 ? -23.906 -8.766 -3.084 1 88.38 45 PRO B O 1
ATOM 1378 N N . GLY B 1 46 ? -24.375 -10.242 -4.871 1 90.06 46 GLY B N 1
ATOM 1379 C CA . GLY B 1 46 ? -24.359 -9.211 -5.895 1 90.06 46 GLY B CA 1
ATOM 1380 C C . GLY B 1 46 ? -22.969 -8.922 -6.426 1 90.06 46 GLY B C 1
ATOM 1381 O O . GLY B 1 46 ? -22.531 -7.762 -6.461 1 90.06 46 GLY B O 1
ATOM 1382 N N . GLY B 1 47 ? -22.359 -9.844 -6.875 1 89.56 47 GLY B N 1
ATOM 1383 C CA . GLY B 1 47 ? -21 -9.734 -7.383 1 89.56 47 GLY B CA 1
ATOM 1384 C C . GLY B 1 47 ? -20.828 -8.633 -8.406 1 89.56 47 GLY B C 1
ATOM 1385 O O . GLY B 1 47 ? -19.969 -7.758 -8.25 1 89.56 47 GLY B O 1
ATOM 1386 N N . PRO B 1 48 ? -21.766 -8.555 -9.352 1 91.69 48 PRO B N 1
ATOM 1387 C CA . PRO B 1 48 ? -21.625 -7.523 -10.375 1 91.69 48 PRO B CA 1
ATOM 1388 C C . PRO B 1 48 ? -21.781 -6.109 -9.82 1 91.69 48 PRO B C 1
ATOM 1390 O O . PRO B 1 48 ? -21.047 -5.199 -10.227 1 91.69 48 PRO B O 1
ATOM 1393 N N . VAL B 1 49 ? -22.703 -5.973 -8.922 1 94.19 49 VAL B N 1
ATOM 1394 C CA . VAL B 1 49 ? -22.922 -4.66 -8.328 1 94.19 49 VAL B CA 1
ATOM 1395 C C . VAL B 1 49 ? -21.719 -4.25 -7.488 1 94.19 49 VAL B C 1
ATOM 1397 O O . VAL B 1 49 ? -21.266 -3.102 -7.547 1 94.19 49 VAL B O 1
ATOM 1400 N N . LEU B 1 50 ? -21.188 -5.207 -6.742 1 95.12 50 LEU B N 1
ATOM 1401 C CA . LEU B 1 50 ? -20 -4.938 -5.938 1 95.12 50 LEU B CA 1
ATOM 1402 C C . LEU B 1 50 ? -18.828 -4.535 -6.824 1 95.12 50 LEU B C 1
ATOM 1404 O O . LEU B 1 50 ? -18.062 -3.633 -6.473 1 95.12 50 LEU B O 1
ATOM 1408 N N . LEU B 1 51 ? -18.734 -5.238 -7.887 1 96.06 51 LEU B N 1
ATOM 1409 C CA . LEU B 1 51 ? -17.641 -4.965 -8.82 1 96.06 51 LEU B CA 1
ATOM 1410 C C . LEU B 1 51 ? -17.781 -3.568 -9.422 1 96.06 51 LEU B C 1
ATOM 1412 O O . LEU B 1 51 ? -16.812 -2.82 -9.5 1 96.06 51 LEU B O 1
ATOM 1416 N N . LEU B 1 52 ? -18.969 -3.131 -9.789 1 96.88 52 LEU B N 1
ATOM 1417 C CA . LEU B 1 52 ? -19.219 -1.81 -10.359 1 96.88 52 LEU B CA 1
ATOM 1418 C C . LEU B 1 52 ? -18.969 -0.719 -9.32 1 96.88 52 LEU B C 1
ATOM 1420 O O . LEU B 1 52 ? -18.438 0.342 -9.648 1 96.88 52 LEU B O 1
ATOM 1424 N N . LEU B 1 53 ? -19.406 -1.022 -8.148 1 96.81 53 LEU B N 1
ATOM 1425 C CA . LEU B 1 53 ? -19.156 -0.076 -7.066 1 96.81 53 LEU B CA 1
ATOM 1426 C C . LEU B 1 53 ? -17.672 0.097 -6.816 1 96.81 53 LEU B C 1
ATOM 1428 O O . LEU B 1 53 ? -17.203 1.211 -6.566 1 96.81 53 LEU B O 1
ATOM 1432 N N . ALA B 1 54 ? -16.984 -0.988 -6.84 1 97.81 54 ALA B N 1
ATOM 1433 C CA . ALA B 1 54 ? -15.539 -0.928 -6.664 1 97.81 54 ALA B CA 1
ATOM 1434 C C . ALA B 1 54 ? -14.891 -0.054 -7.734 1 97.81 54 ALA B C 1
ATOM 1436 O O . ALA B 1 54 ? -14.062 0.809 -7.43 1 97.81 54 ALA B O 1
ATOM 1437 N N . ILE B 1 55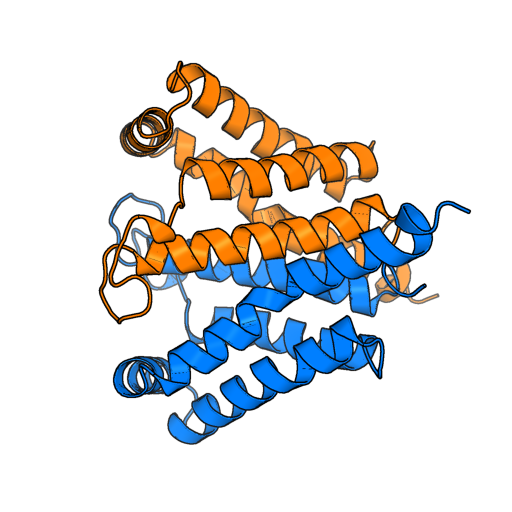 ? -15.258 -0.259 -8.938 1 98.25 55 ILE B N 1
ATOM 1438 C CA . ILE B 1 55 ? -14.711 0.498 -10.055 1 98.25 55 ILE B CA 1
ATOM 1439 C C . ILE B 1 55 ? -15.023 1.982 -9.875 1 98.25 55 ILE B C 1
ATOM 1441 O O . ILE B 1 55 ? -14.148 2.832 -10.055 1 98.25 55 ILE B O 1
ATOM 1445 N N . LEU B 1 56 ? -16.203 2.283 -9.438 1 98.5 56 LEU B N 1
ATOM 1446 C CA . LEU B 1 56 ? -16.625 3.666 -9.234 1 98.5 56 LEU B CA 1
ATOM 1447 C C . LEU B 1 56 ? -15.781 4.332 -8.148 1 98.5 56 LEU B C 1
ATOM 1449 O O . LEU B 1 56 ? -15.281 5.441 -8.344 1 98.5 56 LEU B O 1
ATOM 1453 N N . VAL B 1 57 ? -15.641 3.707 -7.066 1 98.69 57 VAL B N 1
ATOM 1454 C CA . VAL B 1 57 ? -14.867 4.242 -5.949 1 98.69 57 VAL B CA 1
ATOM 1455 C C . VAL B 1 57 ? -13.414 4.449 -6.375 1 98.69 57 VAL B C 1
ATOM 1457 O O . VAL B 1 57 ? -12.82 5.488 -6.078 1 98.69 57 VAL B O 1
ATOM 1460 N N . GLU B 1 58 ? -12.938 3.482 -7.098 1 98.69 58 GLU B N 1
ATOM 1461 C CA . GLU B 1 58 ? -11.523 3.479 -7.465 1 98.69 58 GLU B CA 1
ATOM 1462 C C . GLU B 1 58 ? -11.227 4.539 -8.516 1 98.69 58 GLU B C 1
ATOM 1464 O O . GLU B 1 58 ? -10.07 4.934 -8.703 1 98.69 58 GLU B O 1
ATOM 1469 N N . VAL B 1 59 ? -12.203 4.996 -9.195 1 98.44 59 VAL B N 1
ATOM 1470 C CA . VAL B 1 59 ? -11.992 6.02 -10.219 1 98.44 59 VAL B CA 1
ATOM 1471 C C . VAL B 1 59 ? -12.273 7.402 -9.633 1 98.44 59 VAL B C 1
ATOM 1473 O O . VAL B 1 59 ? -11.484 8.328 -9.812 1 98.44 59 VAL B O 1
ATOM 1476 N N . VAL B 1 60 ? -13.242 7.551 -8.836 1 98.69 60 VAL B N 1
ATOM 1477 C CA . VAL B 1 60 ? -13.742 8.852 -8.398 1 98.69 60 VAL B CA 1
ATOM 1478 C C . VAL B 1 60 ? -12.883 9.375 -7.242 1 98.69 60 VAL B C 1
ATOM 1480 O O . VAL B 1 60 ? -12.445 10.523 -7.262 1 98.69 60 VAL B O 1
ATOM 1483 N N . THR B 1 61 ? -12.656 8.531 -6.312 1 98.75 61 THR B N 1
ATOM 1484 C CA . THR B 1 61 ? -12.016 9.023 -5.094 1 98.75 61 THR B CA 1
ATOM 1485 C C . THR B 1 61 ? -10.594 9.484 -5.371 1 98.75 61 THR B C 1
AT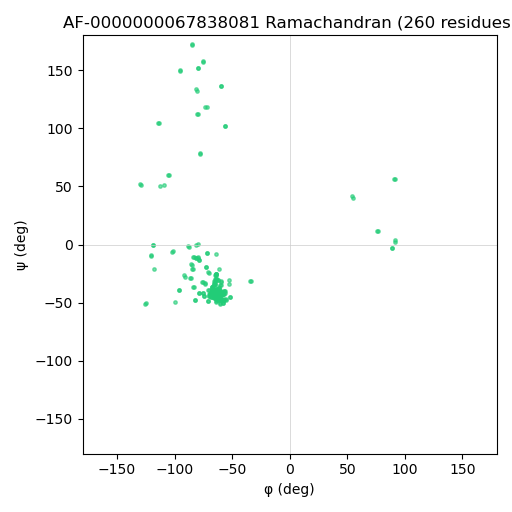OM 1487 O O . THR B 1 61 ? -10.156 10.516 -4.859 1 98.75 61 THR B O 1
ATOM 1490 N N . PRO B 1 62 ? -9.82 8.781 -6.195 1 98.69 62 PRO B N 1
ATOM 1491 C CA . PRO B 1 62 ? -8.477 9.281 -6.488 1 98.69 62 PRO B CA 1
ATOM 1492 C C . PRO B 1 62 ? -8.492 10.648 -7.168 1 98.69 62 PRO B C 1
ATOM 1494 O O . PRO B 1 62 ? -7.633 11.492 -6.887 1 98.69 62 PRO B O 1
ATOM 1497 N N . ILE B 1 63 ? -9.398 10.906 -8 1 98.31 63 ILE B N 1
ATOM 1498 C CA . ILE B 1 63 ? -9.523 12.195 -8.672 1 98.31 63 ILE B CA 1
ATOM 1499 C C . ILE B 1 63 ? -9.789 13.289 -7.633 1 98.31 63 ILE B C 1
ATOM 1501 O O . ILE B 1 63 ? -9.148 14.344 -7.66 1 98.31 63 ILE B O 1
ATOM 1505 N N . CYS B 1 64 ? -10.664 13.023 -6.723 1 98.19 64 CYS B N 1
ATOM 1506 C CA . CYS B 1 64 ? -10.977 13.977 -5.664 1 98.19 64 CYS B CA 1
ATOM 1507 C C . CYS B 1 64 ? -9.75 14.242 -4.789 1 98.19 64 CYS B C 1
ATOM 1509 O O . CYS B 1 64 ? -9.469 15.391 -4.445 1 98.19 64 CYS B O 1
ATOM 1511 N N . ILE B 1 65 ? -9.008 13.242 -4.465 1 97.44 65 ILE B N 1
ATOM 1512 C CA . ILE B 1 65 ? -7.879 13.336 -3.549 1 97.44 65 ILE B CA 1
ATOM 1513 C C . ILE B 1 65 ? -6.746 14.125 -4.207 1 97.44 65 ILE B C 1
ATOM 1515 O O . ILE B 1 65 ? -6.18 15.031 -3.592 1 97.44 65 ILE B O 1
ATOM 1519 N N . VAL B 1 66 ? -6.473 13.875 -5.465 1 97.06 66 VAL B N 1
ATOM 1520 C CA . VAL B 1 66 ? -5.363 14.516 -6.156 1 97.06 66 VAL B CA 1
ATOM 1521 C C . VAL B 1 66 ? -5.711 15.977 -6.449 1 97.06 66 VAL B C 1
ATOM 1523 O O . VAL B 1 66 ? -4.848 16.859 -6.363 1 97.06 66 VAL B O 1
ATOM 1526 N N . THR B 1 67 ? -6.984 16.297 -6.711 1 96.12 67 THR B N 1
ATOM 1527 C CA . THR B 1 67 ? -7.383 17.656 -7.043 1 96.12 67 THR B CA 1
ATOM 1528 C C . THR B 1 67 ? -7.621 18.484 -5.777 1 96.12 67 THR B C 1
ATOM 1530 O O . THR B 1 67 ? -7.688 19.703 -5.828 1 96.12 67 THR B O 1
ATOM 1533 N N . GLY B 1 68 ? -7.848 17.844 -4.695 1 93.75 68 GLY B N 1
ATOM 1534 C CA . GLY B 1 68 ? -8.109 18.531 -3.438 1 93.75 68 GLY B CA 1
ATOM 1535 C C . GLY B 1 68 ? -9.57 18.844 -3.223 1 93.75 68 GLY B C 1
ATOM 1536 O O . GLY B 1 68 ? -9.953 19.359 -2.168 1 93.75 68 GLY B O 1
ATOM 1537 N N . TRP B 1 69 ? -10.328 18.484 -4.242 1 95.56 69 TRP B N 1
ATOM 1538 C CA . TRP B 1 69 ? -11.766 18.688 -4.109 1 95.56 69 TRP B CA 1
ATOM 1539 C C . TRP B 1 69 ? -12.398 17.562 -3.279 1 95.56 69 TRP B C 1
ATOM 1541 O O . TRP B 1 69 ? -12.484 16.422 -3.73 1 95.56 69 TRP B O 1
ATOM 1551 N N . GLN B 1 70 ? -12.906 17.922 -2.014 1 96.69 70 GLN B N 1
ATOM 1552 C CA . GLN B 1 70 ? -13.492 16.953 -1.085 1 96.69 70 GLN B CA 1
ATOM 1553 C C . GLN B 1 70 ? -12.531 15.805 -0.809 1 96.69 70 GLN B C 1
ATOM 1555 O O . GLN B 1 70 ? -12.93 14.641 -0.813 1 96.69 70 GLN B O 1
ATOM 1560 N N . ASP B 1 71 ? -11.289 16.125 -0.67 1 96.56 71 ASP B N 1
ATOM 1561 C CA . ASP B 1 71 ? -10.25 15.109 -0.533 1 96.56 71 ASP B CA 1
ATOM 1562 C C . ASP B 1 71 ? -10.422 14.32 0.761 1 96.56 71 ASP B C 1
ATOM 1564 O O . ASP B 1 71 ? -10.227 13.102 0.782 1 96.56 71 ASP B O 1
ATOM 1568 N N . ARG B 1 72 ? -10.875 14.977 1.835 1 96.31 72 ARG B N 1
ATOM 1569 C CA . ARG B 1 72 ? -10.961 14.281 3.115 1 96.31 72 ARG B CA 1
ATOM 1570 C C . ARG B 1 72 ? -12.086 13.25 3.102 1 96.31 72 ARG B C 1
ATOM 1572 O O . ARG B 1 72 ? -11.867 12.086 3.43 1 96.31 72 ARG B O 1
ATOM 1579 N N . PRO B 1 73 ? -13.289 13.617 2.662 1 97.44 73 PRO B N 1
ATOM 1580 C CA . PRO B 1 73 ? -14.336 12.594 2.553 1 97.44 73 PRO B CA 1
ATOM 1581 C C . PRO B 1 73 ? -13.977 11.492 1.556 1 97.44 73 PRO B C 1
ATOM 1583 O O . PRO B 1 73 ? -14.297 10.32 1.779 1 97.44 73 PRO B O 1
ATOM 1586 N N . ALA B 1 74 ? -13.391 11.836 0.458 1 98.31 74 ALA B N 1
ATOM 1587 C CA . ALA B 1 74 ? -12.969 10.844 -0.529 1 98.31 74 ALA B CA 1
ATOM 1588 C C . ALA B 1 74 ? -11.953 9.875 0.064 1 98.31 74 ALA B C 1
ATOM 1590 O O . ALA B 1 74 ? -12.039 8.664 -0.152 1 98.31 74 ALA B O 1
ATOM 1591 N N . ALA B 1 75 ? -11.031 10.43 0.795 1 98.38 75 ALA B N 1
ATOM 1592 C CA . ALA B 1 75 ? -10.031 9.594 1.442 1 98.38 75 ALA B CA 1
ATOM 1593 C C . ALA B 1 75 ? -10.672 8.656 2.461 1 98.38 75 ALA B C 1
ATOM 1595 O O . ALA B 1 75 ? -10.258 7.504 2.604 1 98.38 75 ALA B O 1
ATOM 1596 N N . PHE B 1 76 ? -11.625 9.125 3.146 1 98 76 PHE B N 1
ATOM 1597 C CA . PHE B 1 76 ? -12.336 8.289 4.109 1 98 76 PHE B CA 1
ATOM 1598 C C . PHE B 1 76 ? -13.023 7.125 3.414 1 98 76 PHE B C 1
ATOM 1600 O O . PHE B 1 76 ? -12.93 5.98 3.863 1 98 76 PHE B O 1
ATOM 1607 N N . VAL B 1 77 ? -13.664 7.383 2.332 1 98.75 77 VAL B N 1
ATOM 1608 C CA . VAL B 1 77 ? -14.359 6.355 1.566 1 98.75 77 VAL B CA 1
ATOM 1609 C C . VAL B 1 77 ? -13.359 5.34 1.027 1 98.75 77 VAL B C 1
ATOM 1611 O O . VAL B 1 77 ? -13.562 4.129 1.147 1 98.75 77 VAL B O 1
ATOM 1614 N N . LEU B 1 78 ? -12.297 5.809 0.463 1 98.81 78 LEU B N 1
ATOM 1615 C CA . LEU B 1 78 ? -11.297 4.93 -0.135 1 98.81 78 LEU B CA 1
ATOM 1616 C C . LEU B 1 78 ? -10.586 4.105 0.934 1 98.81 78 LEU B C 1
ATOM 1618 O O . LEU B 1 78 ? -10.273 2.936 0.71 1 98.81 78 LEU B O 1
ATOM 1622 N N . ALA B 1 79 ? -10.352 4.738 2.104 1 98.62 79 ALA B N 1
ATOM 1623 C CA . ALA B 1 79 ? -9.805 3.979 3.225 1 98.62 79 ALA B CA 1
ATOM 1624 C C . ALA B 1 79 ? -10.75 2.854 3.639 1 98.62 79 ALA B C 1
ATOM 1626 O O . ALA B 1 79 ? -10.32 1.719 3.852 1 98.62 79 ALA B O 1
ATOM 1627 N N . GLY B 1 80 ? -12 3.158 3.771 1 98.5 80 GLY B N 1
ATOM 1628 C CA . GLY B 1 80 ? -12.992 2.139 4.07 1 98.5 80 GLY B CA 1
ATOM 1629 C C . GLY B 1 80 ? -13.031 1.025 3.039 1 98.5 80 GLY B C 1
ATOM 1630 O O . GLY B 1 80 ? -13.141 -0.151 3.393 1 98.5 80 GLY B O 1
ATOM 1631 N N . PHE B 1 81 ? -12.945 1.438 1.783 1 98.38 81 PHE B N 1
ATOM 1632 C CA . PHE B 1 81 ? -12.898 0.475 0.69 1 98.38 81 PHE B CA 1
ATOM 1633 C C . PHE B 1 81 ? -11.734 -0.49 0.874 1 98.38 81 PHE B C 1
ATOM 1635 O O . PHE B 1 81 ? -11.891 -1.702 0.716 1 98.38 81 PHE B O 1
ATOM 1642 N N . CYS B 1 82 ? -10.547 0.053 1.182 1 98.25 82 CYS B N 1
ATOM 1643 C CA . CYS B 1 82 ? -9.367 -0.78 1.392 1 98.25 82 CYS B CA 1
ATOM 1644 C C . CYS B 1 82 ? -9.594 -1.768 2.529 1 98.25 82 CYS B C 1
ATOM 1646 O O . CYS B 1 82 ? -9.289 -2.955 2.396 1 98.25 82 CYS B O 1
ATOM 1648 N N . VAL B 1 83 ? -10.195 -1.367 3.633 1 97.75 83 VAL B N 1
ATOM 1649 C CA . VAL B 1 83 ? -10.414 -2.213 4.801 1 97.75 83 VAL B CA 1
ATOM 1650 C C . VAL B 1 83 ? -11.469 -3.273 4.48 1 97.75 83 VAL B C 1
ATOM 1652 O O . VAL B 1 83 ? -11.266 -4.457 4.758 1 97.75 83 VAL B O 1
ATOM 1655 N N . ILE B 1 84 ? -12.516 -2.861 3.842 1 96.19 84 ILE B N 1
ATOM 1656 C CA . ILE B 1 84 ? -13.609 -3.77 3.531 1 96.19 84 ILE B CA 1
ATOM 1657 C C . ILE B 1 84 ? -13.133 -4.84 2.551 1 96.19 84 ILE B C 1
ATOM 1659 O O . ILE B 1 84 ? -13.422 -6.027 2.729 1 96.19 84 ILE B O 1
ATOM 1663 N N . THR B 1 85 ? -12.414 -4.438 1.483 1 95.81 85 THR B N 1
ATOM 1664 C CA . THR B 1 85 ? -11.945 -5.414 0.503 1 95.81 85 THR B CA 1
ATOM 1665 C C . THR B 1 85 ? -10.938 -6.371 1.132 1 95.81 85 THR B C 1
ATOM 1667 O O . THR B 1 85 ? -10.898 -7.555 0.782 1 95.81 85 THR B O 1
ATOM 1670 N N . ALA B 1 86 ? -10.148 -5.902 2.076 1 95.62 86 ALA B N 1
ATOM 1671 C CA . ALA B 1 86 ? -9.234 -6.773 2.805 1 95.62 86 ALA B CA 1
ATOM 1672 C C . ALA B 1 86 ? -10 -7.859 3.561 1 95.62 86 ALA B C 1
ATOM 1674 O O . ALA B 1 86 ? -9.664 -9.047 3.465 1 95.62 86 ALA B O 1
ATOM 1675 N N . ILE B 1 87 ? -11.039 -7.523 4.227 1 94.31 87 ILE B N 1
ATOM 1676 C CA . ILE B 1 87 ? -11.789 -8.445 5.078 1 94.31 87 ILE B CA 1
ATOM 1677 C C . ILE B 1 87 ? -12.633 -9.375 4.211 1 94.31 87 ILE B C 1
ATOM 1679 O O . ILE B 1 87 ? -12.789 -10.555 4.527 1 94.31 87 ILE B O 1
ATOM 1683 N N . LEU B 1 88 ? -13.078 -8.906 3.117 1 92.94 88 LEU B N 1
ATOM 1684 C CA . LEU B 1 88 ? -13.992 -9.688 2.295 1 92.94 88 LEU B CA 1
ATOM 1685 C C . LEU B 1 88 ? -13.227 -10.656 1.402 1 92.94 88 LEU B C 1
ATOM 1687 O O . LEU B 1 88 ? -13.68 -11.781 1.161 1 92.94 88 LEU B O 1
ATOM 1691 N N . TYR B 1 89 ? -12.07 -10.219 0.911 1 93.62 89 TYR B N 1
ATOM 1692 C CA . TYR B 1 89 ? -11.492 -10.984 -0.188 1 93.62 89 TYR B CA 1
ATOM 1693 C C . TYR B 1 89 ? -10.117 -11.516 0.18 1 93.62 89 TYR B C 1
ATOM 1695 O O . TYR B 1 89 ? -9.539 -12.336 -0.542 1 93.62 89 TYR B O 1
ATOM 1703 N N . HIS B 1 90 ? -9.57 -11.086 1.279 1 93.88 90 HIS B N 1
ATOM 1704 C CA . HIS B 1 90 ? -8.211 -11.492 1.622 1 93.88 90 HIS B CA 1
ATOM 1705 C C . HIS B 1 90 ? -8.141 -12.023 3.049 1 93.88 90 HIS B C 1
ATOM 1707 O O . HIS B 1 90 ? -7.27 -11.625 3.822 1 93.88 90 HIS B O 1
ATOM 1713 N N . ARG B 1 91 ? -9.047 -12.961 3.293 1 91.5 91 ARG B N 1
ATOM 1714 C CA . ARG B 1 91 ? -9.109 -13.609 4.598 1 91.5 91 ARG B CA 1
ATOM 1715 C C . ARG B 1 91 ? -8.008 -14.656 4.738 1 91.5 91 ARG B C 1
ATOM 1717 O O . ARG B 1 91 ? -8.297 -15.859 4.801 1 91.5 91 ARG B O 1
ATOM 1724 N N . PHE B 1 92 ? -6.863 -14.18 4.996 1 91.81 92 PHE B N 1
ATOM 1725 C CA . PHE B 1 92 ? -5.699 -1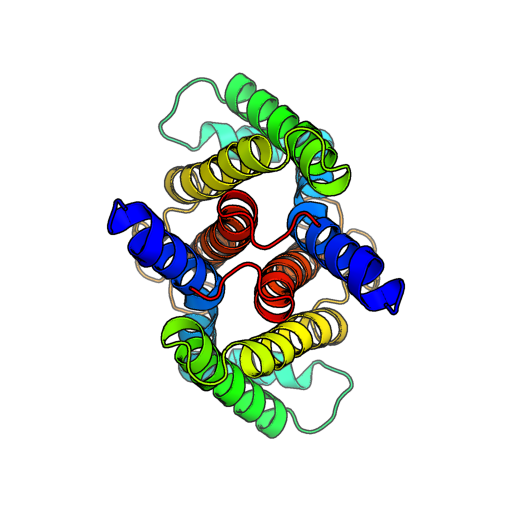5.055 5.004 1 91.81 92 PHE B CA 1
ATOM 1726 C C . PHE B 1 92 ? -5.809 -16.094 6.117 1 91.81 92 PHE B C 1
ATOM 1728 O O . PHE B 1 92 ? -5.254 -17.188 6.004 1 91.81 92 PHE B O 1
ATOM 1735 N N . TRP B 1 93 ? -6.535 -15.844 7.164 1 90.94 93 TRP B N 1
ATOM 1736 C CA . TRP B 1 93 ? -6.637 -16.719 8.32 1 90.94 93 TRP B CA 1
ATOM 1737 C C . TRP B 1 93 ? -7.438 -17.969 7.988 1 90.94 93 TRP B C 1
ATOM 1739 O O . TRP B 1 93 ? -7.477 -18.922 8.773 1 90.94 93 TRP B O 1
ATOM 1749 N N . LEU B 1 94 ? -8.023 -18.062 6.875 1 90 94 LEU B N 1
ATOM 1750 C CA . LEU B 1 94 ? -8.742 -19.25 6.441 1 90 94 LEU B CA 1
ATOM 1751 C C . LEU B 1 94 ? -7.805 -20.234 5.738 1 90 94 LEU B C 1
ATOM 1753 O O . LEU B 1 94 ? -8.203 -21.344 5.398 1 90 94 LEU B O 1
ATOM 1757 N N . TYR B 1 95 ? -6.504 -19.75 5.641 1 88.88 95 TYR B N 1
ATOM 1758 C CA . TYR B 1 95 ? -5.488 -20.594 5.004 1 88.88 95 TYR B CA 1
ATOM 1759 C C . TYR B 1 95 ? -4.422 -21.016 6.008 1 88.88 95 TYR B C 1
ATOM 1761 O O . TYR B 1 95 ? -3.568 -20.203 6.391 1 88.88 95 TYR B O 1
ATOM 1769 N N . PRO B 1 96 ? -4.375 -22.188 6.492 1 80.12 96 PRO B N 1
ATOM 1770 C CA . PRO B 1 96 ? -3.494 -22.656 7.566 1 80.12 96 PRO B CA 1
ATOM 1771 C C . PRO B 1 96 ? -2.023 -22.344 7.301 1 80.12 96 PRO B C 1
ATOM 1773 O O . PRO B 1 96 ? -1.255 -22.141 8.242 1 80.12 96 PRO B O 1
ATOM 1776 N N . ARG B 1 97 ? -1.503 -22.281 6.133 1 82.94 97 ARG B N 1
ATOM 1777 C CA . ARG B 1 97 ? -0.088 -22.078 5.844 1 82.94 97 ARG B CA 1
ATOM 1778 C C . ARG B 1 97 ? 0.146 -20.734 5.188 1 82.94 97 ARG B C 1
ATOM 1780 O O . ARG B 1 97 ? 1 -20.594 4.309 1 82.94 97 ARG B O 1
ATOM 1787 N N . PHE B 1 98 ? -0.398 -19.75 5.824 1 82.38 98 PHE B N 1
ATOM 1788 C CA . PHE B 1 98 ? -0.404 -18.469 5.125 1 82.38 98 PHE B CA 1
ATOM 1789 C C . PHE B 1 98 ? 0.959 -17.797 5.219 1 82.38 98 PHE B C 1
ATOM 1791 O O . PHE B 1 98 ? 1.256 -16.875 4.457 1 82.38 98 PHE B O 1
ATOM 1798 N N . PHE B 1 99 ? 1.815 -18.297 6.098 1 79.19 99 PHE B N 1
ATOM 1799 C CA . PHE B 1 99 ? 3.08 -17.594 6.289 1 79.19 99 PHE B CA 1
ATOM 1800 C C . PHE B 1 99 ? 4.207 -18.297 5.547 1 79.19 99 PHE B C 1
ATOM 1802 O O . PHE B 1 99 ? 5.328 -17.781 5.473 1 79.19 99 PHE B O 1
ATOM 1809 N N . PHE B 1 100 ? 3.934 -19.422 4.984 1 78.5 100 PHE B N 1
ATOM 1810 C CA . PHE B 1 100 ? 4.988 -20.172 4.32 1 78.5 100 PHE B CA 1
ATOM 1811 C C . PHE B 1 100 ? 5.012 -19.875 2.826 1 78.5 100 PHE B C 1
ATOM 1813 O O . PHE B 1 100 ? 3.965 -19.625 2.223 1 78.5 100 PHE B O 1
ATOM 1820 N N . ALA B 1 101 ? 6.227 -19.984 2.33 1 74.75 101 ALA B N 1
ATOM 1821 C CA . ALA B 1 101 ? 6.43 -19.672 0.918 1 74.75 101 ALA B CA 1
ATOM 1822 C C . ALA B 1 101 ? 5.594 -20.578 0.027 1 74.75 101 ALA B C 1
ATOM 1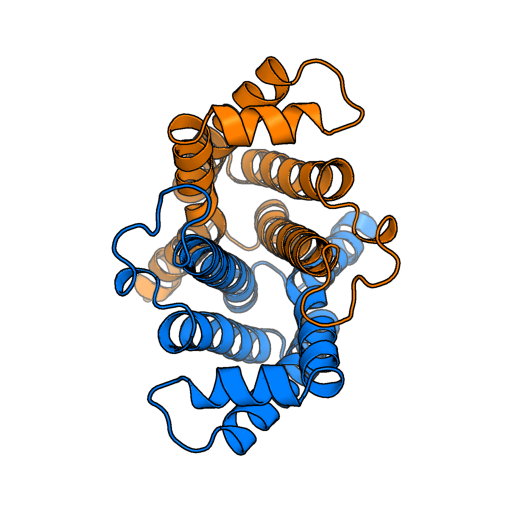824 O O . ALA B 1 101 ? 5.41 -21.766 0.332 1 74.75 101 ALA B O 1
ATOM 1825 N N . ASP B 1 102 ? 4.98 -19.953 -0.978 1 76.44 102 ASP B N 1
ATOM 1826 C CA . ASP B 1 102 ? 4.273 -20.656 -2.041 1 76.44 102 ASP B CA 1
ATOM 1827 C C . ASP B 1 102 ? 2.918 -21.172 -1.553 1 76.44 102 ASP B C 1
ATOM 1829 O O . ASP B 1 102 ? 2.324 -22.062 -2.17 1 76.44 102 ASP B O 1
ATOM 1833 N N . SER B 1 103 ? 2.557 -20.703 -0.405 1 82.31 103 SER B N 1
ATOM 1834 C CA . SER B 1 103 ? 1.229 -21.094 0.061 1 82.31 103 SER B CA 1
ATOM 1835 C C . SER B 1 103 ? 0.143 -20.25 -0.603 1 82.31 103 SER B C 1
ATOM 1837 O O . SER B 1 103 ? 0.394 -19.109 -1.015 1 82.31 103 SER B O 1
ATOM 1839 N N . GLU B 1 104 ? -1.03 -20.844 -0.72 1 84.5 104 GLU B N 1
ATOM 1840 C CA . GLU B 1 104 ? -2.178 -20.141 -1.29 1 84.5 104 GLU B CA 1
ATOM 1841 C C . GLU B 1 104 ? -2.588 -18.953 -0.422 1 84.5 104 GLU B C 1
ATOM 1843 O O . GLU B 1 104 ? -3.137 -17.969 -0.924 1 84.5 104 GLU B O 1
ATOM 1848 N N . GLY B 1 105 ? -2.285 -19.016 0.815 1 88.56 105 GLY B N 1
ATOM 1849 C CA . GLY B 1 105 ? -2.699 -18 1.765 1 88.56 105 GLY B CA 1
ATOM 1850 C C . GLY B 1 105 ? -1.751 -16.812 1.819 1 88.56 105 GLY B C 1
ATOM 1851 O O . GLY B 1 105 ? -2.127 -15.727 2.271 1 88.56 105 GLY B O 1
ATOM 1852 N N . ARG B 1 106 ? -0.608 -16.969 1.341 1 87.56 106 ARG B N 1
ATOM 1853 C CA . ARG B 1 106 ? 0.444 -15.969 1.479 1 87.56 106 ARG B CA 1
ATOM 1854 C C . ARG B 1 106 ? 0.096 -14.703 0.705 1 87.56 106 ARG B C 1
ATOM 1856 O O . ARG B 1 106 ? 0.2 -13.594 1.238 1 87.56 106 ARG B O 1
ATOM 1863 N N . PRO B 1 107 ? -0.37 -14.891 -0.53 1 87.75 107 PRO B N 1
ATOM 1864 C CA . PRO B 1 107 ? -0.742 -13.656 -1.233 1 87.75 107 PRO B CA 1
ATOM 1865 C C . PRO B 1 107 ? -1.869 -12.898 -0.539 1 87.75 107 PRO B C 1
ATOM 1867 O O . PRO B 1 107 ? -1.911 -11.664 -0.589 1 87.75 107 PRO B O 1
ATOM 1870 N N . HIS B 1 108 ? -2.73 -13.609 0.115 1 91.06 108 HIS B N 1
ATOM 1871 C CA . HIS B 1 108 ? -3.834 -12.961 0.818 1 91.06 108 HIS B CA 1
ATOM 1872 C C . HIS B 1 108 ? -3.336 -12.195 2.039 1 91.06 108 HIS B C 1
ATOM 1874 O O . HIS B 1 108 ? -3.85 -11.125 2.357 1 91.06 108 HIS B O 1
ATOM 1880 N N . LEU B 1 109 ? -2.379 -12.773 2.73 1 91.19 109 LEU B N 1
ATOM 1881 C CA . LEU B 1 109 ? -1.783 -12.062 3.857 1 91.19 109 LEU B CA 1
ATOM 1882 C C . LEU B 1 109 ? -1.19 -10.727 3.406 1 91.19 109 LEU B C 1
ATOM 1884 O O . LEU B 1 109 ? -1.478 -9.688 3.996 1 91.19 109 LEU B O 1
ATOM 1888 N N . TRP B 1 110 ? -0.432 -10.742 2.373 1 91.12 110 TRP B N 1
ATOM 1889 C CA . TRP B 1 110 ? 0.26 -9.547 1.908 1 91.12 110 TRP B CA 1
ATOM 1890 C C . TRP B 1 110 ? -0.73 -8.516 1.364 1 91.12 110 TRP B C 1
ATOM 1892 O O . TRP B 1 110 ? -0.605 -7.32 1.635 1 91.12 110 TRP B O 1
ATOM 1902 N N . ASP B 1 111 ? -1.714 -9.008 0.607 1 92.5 111 ASP B N 1
ATOM 1903 C CA . ASP B 1 111 ? -2.721 -8.078 0.104 1 92.5 111 ASP B CA 1
ATOM 1904 C C . ASP B 1 111 ? -3.512 -7.449 1.251 1 92.5 111 ASP B C 1
ATOM 1906 O O . ASP B 1 111 ? -3.854 -6.266 1.202 1 92.5 111 ASP B O 1
ATOM 1910 N N . PHE B 1 112 ? -3.822 -8.273 2.264 1 94.75 112 PHE B N 1
ATOM 1911 C CA . PHE B 1 112 ? -4.512 -7.781 3.449 1 94.75 112 PHE B CA 1
ATOM 1912 C C . PHE B 1 112 ? -3.713 -6.672 4.117 1 94.75 112 PHE B C 1
ATOM 1914 O O . PHE B 1 112 ? -4.238 -5.586 4.367 1 94.75 112 PHE B O 1
ATOM 1921 N N . LEU B 1 113 ? -2.471 -6.965 4.32 1 94.44 113 LEU B N 1
ATOM 1922 C CA . LEU B 1 113 ? -1.612 -6.004 5.008 1 94.44 113 LEU B CA 1
ATOM 1923 C C . LEU B 1 113 ? -1.396 -4.762 4.148 1 94.44 113 LEU B C 1
ATOM 1925 O O . LEU B 1 113 ? -1.382 -3.643 4.664 1 94.44 113 LEU B O 1
ATOM 1929 N N . LYS B 1 114 ? -1.25 -4.895 2.918 1 95.06 114 LYS B N 1
ATOM 1930 C CA . LYS B 1 114 ? -1.043 -3.76 2.023 1 95.06 114 LYS B CA 1
ATOM 1931 C C . LYS B 1 114 ? -2.273 -2.859 1.983 1 95.06 114 LYS B C 1
ATOM 1933 O O . LYS B 1 114 ? -2.152 -1.633 1.958 1 95.06 114 LYS B O 1
ATOM 1938 N N . ASN B 1 115 ? -3.436 -3.471 1.997 1 96.62 115 ASN B N 1
ATOM 1939 C CA . ASN B 1 115 ? -4.668 -2.688 2.062 1 96.62 115 ASN B CA 1
ATOM 1940 C C . ASN B 1 115 ? -4.734 -1.858 3.342 1 96.62 115 ASN B C 1
ATOM 1942 O O . ASN B 1 115 ? -5.16 -0.702 3.314 1 96.62 115 ASN B O 1
ATOM 1946 N N . PHE B 1 116 ? -4.328 -2.418 4.379 1 95.88 116 PHE B N 1
ATOM 1947 C CA . PHE B 1 116 ? -4.301 -1.663 5.625 1 95.88 116 PHE B CA 1
ATOM 1948 C C . PHE B 1 116 ? -3.262 -0.55 5.562 1 95.88 116 PHE B C 1
ATOM 1950 O O . PHE B 1 116 ? -3.48 0.542 6.09 1 95.88 116 PHE B O 1
ATOM 1957 N N . GLY B 1 117 ? -2.117 -0.903 4.977 1 97.69 117 GLY B N 1
ATOM 1958 C CA . GLY B 1 117 ? -1.12 0.135 4.77 1 97.69 117 GLY B CA 1
ATOM 1959 C C . GLY B 1 117 ? -1.647 1.322 3.986 1 97.69 117 GLY B C 1
ATOM 1960 O O . GLY B 1 117 ? -1.47 2.471 4.398 1 97.69 117 GLY B O 1
ATOM 1961 N N . LEU B 1 118 ? -2.311 1.009 2.908 1 98.12 118 LEU B N 1
ATOM 1962 C CA . LEU B 1 118 ? -2.891 2.07 2.094 1 98.12 118 LEU B CA 1
ATOM 1963 C C . LEU B 1 118 ? -3.945 2.844 2.879 1 98.12 118 LEU B C 1
ATOM 1965 O O . LEU B 1 118 ? -3.992 4.074 2.818 1 98.12 118 LEU B O 1
ATOM 1969 N N . ALA B 1 119 ? -4.789 2.117 3.635 1 98.44 119 ALA B N 1
ATOM 1970 C CA . ALA B 1 119 ? -5.797 2.76 4.473 1 98.44 119 ALA B CA 1
ATOM 1971 C C . ALA B 1 119 ? -5.152 3.729 5.461 1 98.44 119 ALA B C 1
ATOM 1973 O O . ALA B 1 119 ? -5.688 4.812 5.715 1 98.44 119 ALA B O 1
ATOM 1974 N N . GLY B 1 120 ? -4.047 3.32 5.996 1 97.62 120 GLY B N 1
ATOM 1975 C CA . GLY B 1 120 ? -3.334 4.199 6.91 1 97.62 120 GLY B CA 1
ATOM 1976 C C . GLY B 1 120 ? -2.906 5.508 6.27 1 97.62 120 GLY B C 1
ATOM 1977 O O . GLY B 1 120 ? -3.096 6.578 6.848 1 97.62 120 GLY B O 1
ATOM 1978 N N . GLY B 1 121 ? -2.322 5.379 5.098 1 97.56 121 GLY B N 1
ATOM 1979 C CA . GLY B 1 121 ? -1.97 6.582 4.367 1 97.56 121 GLY B CA 1
ATOM 1980 C C . GLY B 1 121 ? -3.164 7.465 4.055 1 97.56 121 GLY B C 1
ATOM 1981 O O . GLY B 1 121 ? -3.086 8.688 4.164 1 97.56 121 GLY B O 1
ATOM 1982 N N . LEU B 1 122 ? -4.223 6.875 3.684 1 97.88 122 LEU B N 1
ATOM 1983 C CA . LEU B 1 122 ? -5.438 7.613 3.355 1 97.88 122 LEU B CA 1
ATOM 1984 C C . LEU B 1 122 ? -6.02 8.281 4.594 1 97.88 122 LEU B C 1
ATOM 1986 O O . LEU B 1 122 ? -6.543 9.398 4.512 1 97.88 122 LEU B O 1
ATOM 1990 N N . LEU B 1 123 ? -5.945 7.68 5.727 1 96.69 123 LEU B N 1
ATOM 1991 C CA . LEU B 1 123 ? -6.438 8.266 6.969 1 96.69 123 LEU B CA 1
ATOM 1992 C C . LEU B 1 123 ? -5.641 9.516 7.336 1 96.69 123 LEU B C 1
ATOM 1994 O O . LEU B 1 123 ? -6.176 10.445 7.941 1 96.69 123 LEU B O 1
ATOM 1998 N N . LEU B 1 124 ? -4.395 9.523 6.938 1 95.19 124 LEU B N 1
ATOM 1999 C CA . LEU B 1 124 ? -3.598 10.719 7.184 1 95.19 124 LEU B CA 1
ATOM 2000 C C . LEU B 1 124 ? -4.137 11.906 6.395 1 95.19 1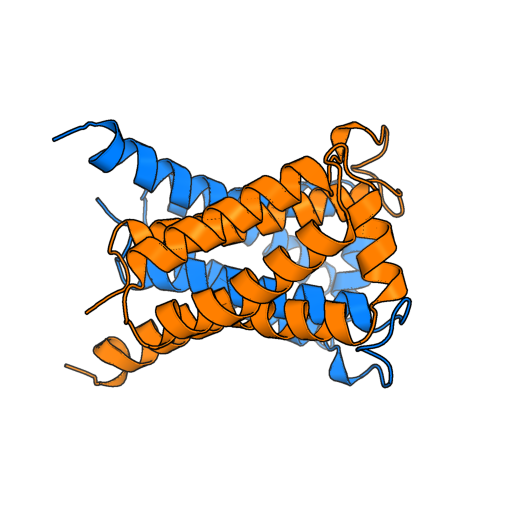24 LEU B C 1
ATOM 2002 O O . LEU B 1 124 ? -4.074 13.047 6.855 1 95.19 124 LEU B O 1
ATOM 2006 N N . ILE B 1 125 ? -4.652 11.594 5.227 1 95.25 125 ILE B N 1
ATOM 2007 C CA . ILE B 1 125 ? -5.316 12.648 4.465 1 95.25 125 ILE B CA 1
ATOM 2008 C C . ILE B 1 125 ? -6.57 13.109 5.203 1 95.25 125 ILE B C 1
ATOM 2010 O O . ILE B 1 125 ? -6.836 14.305 5.301 1 95.25 125 ILE B O 1
ATOM 2014 N N . VAL B 1 126 ? -7.328 12.164 5.699 1 95 126 VAL B N 1
ATOM 2015 C CA . VAL B 1 126 ? -8.547 12.484 6.438 1 95 126 VAL B CA 1
ATOM 2016 C C . VAL B 1 126 ? -8.211 13.414 7.602 1 95 126 VAL B C 1
ATOM 2018 O O . VAL B 1 126 ? -8.945 14.367 7.871 1 95 126 VAL B O 1
ATOM 2021 N N . LEU B 1 127 ? -7.145 13.148 8.266 1 91.44 127 LEU B N 1
ATOM 2022 C CA . LEU B 1 127 ? -6.762 13.875 9.469 1 91.44 127 LEU B CA 1
ATOM 2023 C C . LEU B 1 127 ? -6.113 15.211 9.117 1 91.44 127 LEU B C 1
ATOM 2025 O O . LEU B 1 127 ? -5.883 16.047 9.992 1 91.44 127 LEU B O 1
ATOM 2029 N N . GLY B 1 128 ? -5.98 15.555 7.855 1 77.62 128 GLY B N 1
ATOM 2030 C CA . GLY B 1 128 ? -5.539 16.875 7.453 1 77.62 128 GLY B CA 1
ATOM 2031 C C . GLY B 1 128 ? -4.035 16.969 7.273 1 77.62 128 GLY B C 1
ATOM 2032 O O . GLY B 1 128 ? -3.469 18.078 7.305 1 77.62 128 GLY B O 1
ATOM 2033 N N . SER B 1 129 ? -3.322 15.875 7.414 1 53.62 129 SER B N 1
ATOM 2034 C CA . SER B 1 129 ? -1.889 16.062 7.211 1 53.62 129 SER B CA 1
ATOM 2035 C C . SER B 1 129 ? -1.589 16.547 5.797 1 53.62 129 SER B C 1
ATOM 2037 O O . SER B 1 129 ? -0.526 17.125 5.547 1 53.62 129 SER B O 1
ATOM 2039 N N . GLY B 1 130 ? -2.33 16.438 4.746 1 44.38 130 GLY B N 1
ATOM 2040 C CA . GLY B 1 130 ? -1.906 16.688 3.379 1 44.38 130 GLY B CA 1
ATOM 2041 C C . GLY B 1 130 ? -2.326 18.062 2.871 1 44.38 130 GLY B C 1
ATOM 2042 O O . GLY B 1 130 ? -2.014 18.438 1.738 1 44.38 130 GLY B O 1
ATOM 2043 N N . ALA B 1 131 ? -3.502 18.594 2.939 1 41.97 131 ALA B N 1
ATOM 2044 C CA . ALA B 1 131 ? -3.9 19.766 2.162 1 41.97 131 ALA B CA 1
ATOM 2045 C C . ALA B 1 131 ? -3.232 21.031 2.693 1 41.97 131 ALA B C 1
ATOM 2047 O O . ALA B 1 131 ? -3.035 21.172 3.902 1 41.97 131 ALA B O 1
ATOM 2048 N N . PRO B 1 132 ? -2.328 21.719 1.725 1 36.28 132 PRO B N 1
ATOM 2049 C CA . PRO B 1 132 ? -2.008 23.094 2.146 1 36.28 132 PRO B CA 1
ATOM 2050 C C . PRO B 1 132 ? -3.207 23.812 2.75 1 36.28 132 PRO B C 1
ATOM 2052 O O . PRO B 1 132 ? -4.355 23.484 2.449 1 36.28 132 PRO B O 1
#

Radius of gyration: 18.07 Å; Cα contacts (8 Å, |Δi|>4): 416; chains: 2; bounding box: 50×52×45 Å